Protein AF-A0AB38S7G0-F1 (afdb_monomer)

Radius of gyration: 25.1 Å; Cα contacts (8 Å, |Δi|>4): 106; chains: 1; bounding box: 73×47×61 Å

Solvent-accessible surface area (backbone atoms only — not comparable to full-atom values): 10874 Å² total; per-residue (Å²): 135,87,80,74,67,41,100,78,82,42,81,38,73,70,54,49,58,48,49,56,62,53,32,69,74,47,98,58,32,67,63,55,47,54,53,52,50,52,56,49,53,55,47,52,52,49,51,52,51,53,52,49,51,53,50,53,53,50,52,51,54,52,50,39,43,75,72,70,42,72,74,51,92,82,70,52,82,77,66,38,39,69,64,36,50,51,54,49,48,54,48,48,53,54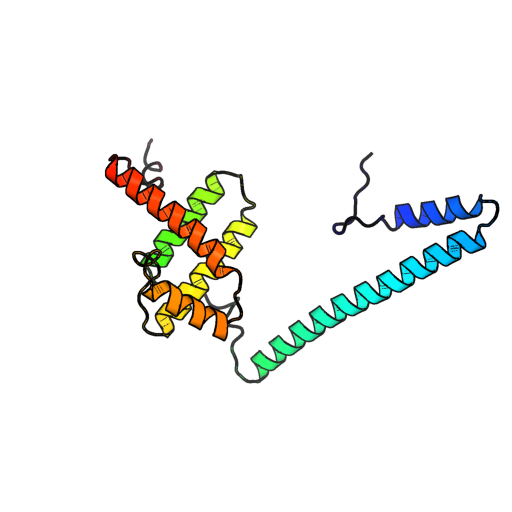,50,48,73,64,70,80,52,62,60,69,58,48,54,52,48,49,52,50,53,36,50,51,30,24,50,28,53,78,66,78,44,75,59,57,61,97,28,75,91,37,71,67,48,54,53,53,49,52,53,51,30,70,77,70,65,54,84,60,53,65,65,50,50,53,53,51,43,55,50,52,51,50,52,53,51,33,51,77,71,72,45,79,64,83,78,70,76,78,78,78,136

pLDDT: mean 79.09, std 17.08, range [31.11, 97.88]

Structure (mmCIF, N/CA/C/O backbone):
data_AF-A0AB38S7G0-F1
#
_entry.id   AF-A0AB38S7G0-F1
#
loop_
_atom_site.group_PDB
_atom_site.id
_atom_site.type_symbol
_atom_site.label_atom_id
_atom_site.label_alt_id
_atom_site.label_comp_id
_atom_site.label_asym_id
_atom_site.label_entity_id
_atom_site.label_seq_id
_atom_site.pdbx_PDB_ins_code
_atom_site.Cartn_x
_atom_site.Cartn_y
_atom_site.Cartn_z
_atom_site.occupancy
_atom_site.B_iso_or_equiv
_atom_site.auth_seq_id
_atom_site.auth_comp_id
_atom_site.auth_asym_id
_atom_site.auth_atom_id
_atom_site.pdbx_PDB_model_num
ATOM 1 N N . MET A 1 1 ? 11.267 6.714 -37.994 1.00 31.11 1 MET A N 1
ATOM 2 C CA . MET A 1 1 ? 11.070 5.290 -37.642 1.00 31.11 1 MET A CA 1
ATOM 3 C C . MET A 1 1 ? 11.733 5.042 -36.298 1.00 31.11 1 MET A C 1
ATOM 5 O O . MET A 1 1 ? 12.864 5.461 -36.114 1.00 31.11 1 MET A O 1
ATOM 9 N N . SER A 1 2 ? 10.975 4.500 -35.345 1.00 35.16 2 SER A N 1
ATOM 10 C CA . SER A 1 2 ? 11.242 4.576 -33.902 1.00 35.16 2 SER A CA 1
ATOM 11 C C . SER A 1 2 ? 12.340 3.607 -33.449 1.00 35.16 2 SER A C 1
ATOM 13 O O . SER A 1 2 ? 12.166 2.393 -33.554 1.00 35.16 2 SER A O 1
ATOM 15 N N . ALA A 1 3 ? 13.438 4.138 -32.908 1.00 37.09 3 ALA A N 1
ATOM 16 C CA . ALA A 1 3 ? 14.450 3.361 -32.200 1.00 37.09 3 ALA A CA 1
ATOM 17 C C . ALA A 1 3 ? 13.854 2.845 -30.881 1.00 37.09 3 ALA A C 1
ATOM 19 O O . ALA A 1 3 ? 13.433 3.626 -30.026 1.00 37.09 3 ALA A O 1
ATOM 20 N N . ARG A 1 4 ? 13.761 1.521 -30.733 1.00 37.59 4 ARG A N 1
ATOM 21 C CA . ARG A 1 4 ? 13.409 0.887 -29.460 1.00 37.59 4 ARG A CA 1
ATOM 22 C C . ARG A 1 4 ? 14.658 0.880 -28.586 1.00 37.59 4 ARG A C 1
ATOM 24 O O . ARG A 1 4 ? 15.502 0.001 -28.726 1.00 37.59 4 ARG A O 1
ATOM 31 N N . LEU A 1 5 ? 14.757 1.872 -27.707 1.00 35.12 5 LEU A N 1
ATOM 32 C CA . LEU A 1 5 ? 15.636 1.823 -26.543 1.00 35.12 5 LEU A CA 1
ATOM 33 C C . LEU A 1 5 ? 15.314 0.544 -25.758 1.00 35.12 5 LEU A C 1
ATOM 35 O O . LEU A 1 5 ? 14.147 0.265 -25.472 1.00 35.12 5 LEU A O 1
ATOM 39 N N . SER A 1 6 ? 16.337 -0.255 -25.453 1.00 47.53 6 SER A N 1
ATOM 40 C CA . SER A 1 6 ? 16.195 -1.345 -24.492 1.00 47.53 6 SER A CA 1
ATOM 41 C C . SER A 1 6 ? 15.875 -0.749 -23.115 1.00 47.53 6 SER A C 1
ATOM 43 O O . SER A 1 6 ? 16.344 0.341 -22.787 1.00 47.53 6 SER A O 1
ATOM 45 N N . ASP A 1 7 ? 15.077 -1.460 -22.317 1.00 49.69 7 ASP A N 1
ATOM 46 C CA . ASP A 1 7 ? 14.455 -1.051 -21.037 1.00 49.69 7 ASP A CA 1
ATOM 47 C C . ASP A 1 7 ? 15.443 -0.587 -19.930 1.00 49.69 7 ASP A C 1
ATOM 49 O O . ASP A 1 7 ? 15.059 -0.300 -18.803 1.00 49.69 7 ASP A O 1
ATOM 53 N N . ALA A 1 8 ? 16.741 -0.512 -20.240 1.00 52.19 8 ALA A N 1
ATOM 54 C CA . ALA A 1 8 ? 17.821 -0.081 -19.357 1.00 52.19 8 ALA A CA 1
ATOM 55 C C . ALA A 1 8 ? 18.597 1.149 -19.876 1.00 52.19 8 ALA A C 1
ATOM 57 O O . ALA A 1 8 ? 19.663 1.454 -19.347 1.00 52.19 8 ALA A O 1
ATOM 58 N N . GLY A 1 9 ? 18.112 1.835 -20.921 1.00 52.47 9 GLY A N 1
ATOM 59 C CA . GLY A 1 9 ? 18.823 2.971 -21.526 1.00 52.47 9 GLY A CA 1
ATOM 60 C C . GLY A 1 9 ? 20.087 2.566 -22.294 1.00 52.47 9 GLY A C 1
ATOM 61 O O . GLY A 1 9 ? 20.970 3.392 -22.500 1.00 52.47 9 GLY A O 1
ATOM 62 N N . ARG A 1 10 ? 20.189 1.293 -22.701 1.00 59.41 10 ARG A N 1
ATOM 63 C CA . ARG A 1 10 ? 21.361 0.740 -23.392 1.00 59.41 10 ARG A CA 1
ATOM 64 C C . ARG A 1 10 ? 21.118 0.622 -24.901 1.00 59.41 10 ARG A C 1
ATOM 66 O O . ARG A 1 10 ? 19.991 0.273 -25.289 1.00 59.41 10 ARG A O 1
ATOM 73 N N . PRO A 1 11 ? 22.142 0.883 -25.735 1.00 65.06 11 PRO A N 1
ATOM 74 C CA . PRO A 1 11 ? 22.048 0.755 -27.186 1.00 65.06 11 PRO A CA 1
ATOM 75 C C . PRO A 1 11 ? 21.652 -0.670 -27.588 1.00 65.06 11 PRO A C 1
ATOM 77 O O . PRO A 1 11 ? 22.056 -1.651 -26.962 1.00 65.06 11 PRO A O 1
ATOM 80 N N . SER A 1 12 ? 20.820 -0.785 -28.622 1.00 68.94 12 SER A N 1
ATOM 81 C CA . SER A 1 12 ? 20.375 -2.079 -29.144 1.00 68.94 12 SER A CA 1
ATOM 82 C C . SER A 1 12 ? 21.545 -2.854 -29.761 1.00 68.94 12 SER A C 1
ATOM 84 O O . SER A 1 12 ? 22.510 -2.256 -30.232 1.00 68.94 12 SER A O 1
ATOM 86 N N . ILE A 1 13 ? 21.428 -4.184 -29.873 1.00 65.25 13 ILE A N 1
ATOM 87 C CA . ILE A 1 13 ? 22.349 -5.010 -30.681 1.00 65.25 13 ILE A CA 1
ATOM 88 C C . ILE A 1 13 ? 22.482 -4.437 -32.104 1.00 65.25 13 ILE A C 1
ATOM 90 O O . ILE A 1 13 ? 23.568 -4.429 -32.672 1.00 65.25 13 ILE A O 1
ATOM 94 N N . ALA A 1 14 ? 21.399 -3.885 -32.656 1.00 67.50 14 ALA A N 1
ATOM 95 C CA . ALA A 1 14 ? 21.421 -3.242 -33.968 1.00 67.50 14 ALA A CA 1
ATOM 96 C C . ALA A 1 14 ? 22.255 -1.947 -33.998 1.00 67.50 14 ALA A C 1
ATOM 98 O O . ALA A 1 14 ? 22.905 -1.665 -35.001 1.00 67.50 14 ALA A O 1
ATOM 99 N N . ASP A 1 15 ? 22.249 -1.170 -32.913 1.00 72.75 15 ASP A N 1
ATOM 100 C CA . ASP A 1 15 ? 23.063 0.045 -32.799 1.00 72.75 15 ASP A CA 1
ATOM 101 C C . ASP A 1 15 ? 24.547 -0.306 -32.596 1.00 72.75 15 ASP A C 1
ATOM 103 O O . ASP A 1 15 ? 25.424 0.416 -33.056 1.00 72.75 15 ASP A O 1
ATOM 107 N N . ARG A 1 16 ? 24.833 -1.459 -31.981 1.00 69.88 16 ARG A N 1
ATOM 108 C CA . ARG A 1 16 ? 26.192 -1.984 -31.770 1.00 69.88 16 ARG A CA 1
ATOM 109 C C . ARG A 1 16 ? 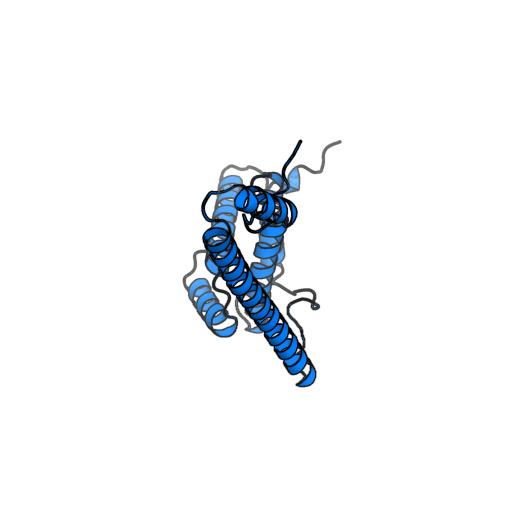26.844 -2.515 -33.036 1.00 69.88 16 ARG A C 1
ATOM 111 O O . ARG A 1 16 ? 27.970 -2.138 -33.327 1.00 69.88 16 ARG A O 1
ATOM 118 N N . ILE A 1 17 ? 26.110 -3.310 -33.817 1.00 74.94 17 ILE A N 1
ATOM 119 C CA . ILE A 1 17 ? 26.567 -3.768 -35.140 1.00 74.94 17 ILE A CA 1
ATOM 120 C C . ILE A 1 17 ? 26.848 -2.559 -36.041 1.00 74.94 17 ILE A C 1
ATOM 122 O O . ILE A 1 17 ? 27.800 -2.554 -36.813 1.00 74.94 17 ILE A O 1
ATOM 126 N N . ARG A 1 18 ? 26.035 -1.501 -35.923 1.00 77.75 18 ARG A N 1
ATOM 127 C CA . ARG A 1 18 ? 26.277 -0.250 -36.643 1.00 77.75 18 ARG A CA 1
ATOM 128 C C . ARG A 1 18 ? 27.570 0.434 -36.186 1.00 77.75 18 ARG A C 1
ATOM 130 O O . ARG A 1 18 ? 28.359 0.802 -37.045 1.00 77.75 18 ARG A O 1
ATOM 137 N N . ARG A 1 19 ? 27.807 0.553 -34.875 1.00 75.31 19 ARG A N 1
ATOM 138 C CA . ARG A 1 19 ? 29.034 1.151 -34.314 1.00 75.31 19 ARG A CA 1
ATOM 139 C C . ARG A 1 19 ? 30.296 0.404 -34.758 1.00 75.31 19 ARG A C 1
ATOM 141 O O . ARG A 1 19 ? 31.266 1.038 -35.139 1.00 75.31 19 ARG A O 1
ATOM 148 N N . GLU A 1 20 ? 30.269 -0.925 -34.792 1.00 74.94 20 GLU A N 1
ATOM 149 C CA . GLU A 1 20 ? 31.388 -1.749 -35.279 1.00 74.94 20 GLU A CA 1
ATOM 150 C C . GLU A 1 20 ? 31.692 -1.503 -36.773 1.00 74.94 20 GLU A C 1
ATOM 152 O O . GLU A 1 20 ? 32.849 -1.366 -37.173 1.00 74.94 20 GLU A O 1
ATOM 157 N N . LEU A 1 21 ? 30.650 -1.358 -37.602 1.00 77.75 21 LEU A N 1
ATOM 158 C CA . LEU A 1 21 ? 30.782 -1.007 -39.024 1.00 77.75 21 LEU A CA 1
ATOM 159 C C . LEU A 1 21 ? 31.277 0.433 -39.249 1.00 77.75 21 LEU A C 1
ATOM 161 O O . LEU A 1 21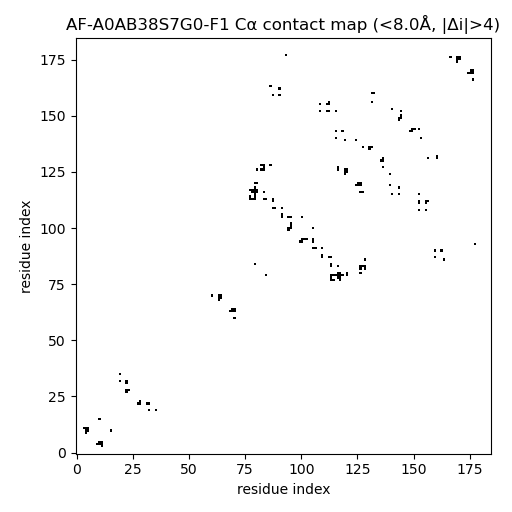 ? 31.943 0.701 -40.250 1.00 77.75 21 LEU A O 1
ATOM 165 N N . GLU A 1 22 ? 30.928 1.357 -38.353 1.00 79.12 22 GLU A N 1
ATOM 166 C CA . GLU A 1 22 ? 31.401 2.747 -38.361 1.00 79.12 22 GLU A CA 1
ATOM 167 C C . GLU A 1 22 ? 32.871 2.830 -37.922 1.00 79.12 22 GLU A C 1
ATOM 169 O O . GLU A 1 22 ? 33.668 3.498 -38.581 1.00 79.12 22 GLU A O 1
ATOM 174 N N . ASN A 1 23 ? 33.261 2.077 -36.888 1.00 79.25 23 ASN A N 1
ATOM 175 C CA . ASN A 1 23 ? 34.642 1.989 -36.412 1.00 79.25 23 ASN A CA 1
ATOM 176 C C . ASN A 1 23 ? 35.601 1.496 -37.502 1.00 79.25 23 ASN A C 1
ATOM 178 O O . ASN A 1 23 ? 36.708 2.013 -37.621 1.00 79.25 23 ASN A O 1
ATOM 182 N N . ALA A 1 24 ? 35.160 0.556 -38.345 1.00 76.06 24 ALA A N 1
ATOM 183 C CA . ALA A 1 24 ? 35.939 0.020 -39.465 1.00 76.06 24 ALA A CA 1
ATOM 184 C C . ALA A 1 24 ? 36.346 1.071 -40.523 1.00 76.06 24 ALA A C 1
ATOM 186 O O . ALA A 1 24 ? 37.188 0.786 -41.373 1.00 76.06 24 ALA A O 1
ATOM 187 N N . GLN A 1 25 ? 35.749 2.268 -40.496 1.00 78.75 25 GLN A N 1
ATOM 188 C CA . GLN A 1 25 ? 36.044 3.378 -41.412 1.00 78.75 25 GLN A CA 1
ATOM 189 C C . GLN A 1 25 ? 36.951 4.449 -40.784 1.00 78.75 25 GLN A C 1
ATOM 191 O O . GLN A 1 25 ? 37.308 5.417 -41.457 1.00 78.75 25 GLN A O 1
ATOM 196 N N . LEU A 1 26 ? 37.302 4.306 -39.503 1.00 75.50 26 LEU A N 1
ATOM 197 C CA . LEU A 1 26 ? 38.155 5.244 -38.780 1.00 75.50 26 LEU A CA 1
ATOM 198 C C . LEU A 1 26 ? 39.639 4.964 -39.036 1.00 75.50 26 LEU A C 1
ATOM 200 O O . LEU A 1 26 ? 40.031 3.888 -39.475 1.00 75.50 26 LEU A O 1
ATOM 204 N N . GLU A 1 27 ? 40.476 5.953 -38.728 1.00 73.81 27 GLU A N 1
ATOM 205 C CA . GLU A 1 27 ? 41.930 5.886 -38.923 1.00 73.81 27 GLU A CA 1
ATOM 206 C C . GLU A 1 27 ? 42.599 4.822 -38.027 1.00 73.81 27 GLU A C 1
ATOM 208 O O . GLU A 1 27 ? 43.639 4.283 -38.390 1.00 73.81 27 GLU A O 1
ATOM 213 N N . ASN A 1 28 ? 41.973 4.479 -36.890 1.00 71.44 28 ASN A N 1
ATOM 214 C CA . ASN A 1 28 ? 42.452 3.485 -35.921 1.00 71.44 28 ASN A CA 1
ATOM 215 C C . ASN A 1 28 ? 41.310 2.554 -35.450 1.00 71.44 28 ASN A C 1
ATOM 217 O O . ASN A 1 28 ? 40.861 2.660 -34.305 1.00 71.44 28 ASN A O 1
ATOM 221 N N . PRO A 1 29 ? 40.826 1.645 -36.314 1.00 68.62 29 PRO A N 1
ATOM 222 C CA . PRO A 1 29 ? 39.664 0.795 -36.033 1.00 68.62 29 PRO A CA 1
ATOM 223 C C . PRO A 1 29 ? 39.899 -0.171 -34.860 1.00 68.62 29 PRO A C 1
ATOM 225 O O . PRO A 1 29 ? 38.979 -0.457 -34.097 1.00 68.62 29 PRO A O 1
ATOM 228 N N . ASP A 1 30 ? 41.141 -0.625 -34.671 1.00 70.62 30 ASP A N 1
ATOM 229 C CA . ASP A 1 30 ? 41.502 -1.603 -33.638 1.00 70.62 30 ASP A CA 1
ATOM 230 C C . ASP A 1 30 ? 41.335 -1.050 -32.213 1.00 70.62 30 ASP A C 1
ATOM 232 O O . ASP A 1 30 ? 40.932 -1.772 -31.303 1.00 70.62 30 ASP A O 1
ATOM 236 N N . VAL A 1 31 ? 41.600 0.246 -32.008 1.00 68.81 31 VAL A N 1
ATOM 237 C CA . VAL A 1 31 ? 41.479 0.895 -30.690 1.00 68.81 31 VAL A CA 1
ATOM 238 C C . VAL A 1 31 ? 40.011 1.035 -30.285 1.00 68.81 31 VAL A C 1
ATOM 240 O O . VAL A 1 31 ? 39.655 0.753 -29.142 1.00 68.81 31 VAL A O 1
ATOM 243 N N . GLU A 1 32 ? 39.157 1.439 -31.223 1.00 71.75 32 GLU A N 1
ATOM 244 C CA . GLU A 1 32 ? 37.719 1.618 -30.995 1.00 71.75 32 GLU A CA 1
ATOM 245 C C . GLU A 1 32 ? 36.993 0.275 -30.834 1.00 71.75 32 GLU A C 1
ATOM 247 O O . GLU A 1 32 ? 36.090 0.141 -30.006 1.00 71.75 32 GLU A O 1
ATOM 252 N N . ASN A 1 33 ? 37.427 -0.757 -31.563 1.00 70.19 33 ASN A N 1
ATOM 253 C CA . ASN A 1 33 ? 36.902 -2.110 -31.393 1.00 70.19 33 ASN A CA 1
ATOM 254 C C . ASN A 1 33 ? 37.320 -2.727 -30.053 1.00 70.19 33 ASN A C 1
ATOM 256 O O . ASN A 1 33 ? 36.481 -3.320 -29.384 1.00 70.19 33 ASN A O 1
ATOM 260 N N . HIS A 1 34 ? 38.553 -2.507 -29.590 1.00 69.94 34 HIS A N 1
ATOM 261 C CA . HIS A 1 34 ? 38.986 -2.980 -28.270 1.00 69.94 34 HIS A CA 1
ATOM 262 C C . HIS A 1 34 ? 38.205 -2.318 -27.116 1.00 69.94 34 HIS A C 1
ATOM 264 O O . HIS A 1 34 ? 37.934 -2.944 -26.091 1.00 69.94 34 HIS A O 1
ATOM 270 N N . GLN A 1 35 ? 37.803 -1.050 -27.265 1.00 70.62 35 GLN A N 1
ATOM 271 C CA . GLN A 1 35 ? 36.904 -0.396 -26.303 1.00 70.62 35 GLN A CA 1
ATOM 272 C C . GLN A 1 35 ? 35.496 -1.008 -26.330 1.00 70.62 35 GLN A C 1
ATOM 274 O O . GLN A 1 35 ? 34.915 -1.250 -25.272 1.00 70.62 35 GLN A O 1
ATOM 279 N N . LEU A 1 36 ? 34.966 -1.308 -27.520 1.00 72.38 36 LEU A N 1
ATOM 280 C CA . LEU A 1 36 ? 33.678 -1.986 -27.677 1.00 72.38 36 LEU A CA 1
ATOM 281 C C . LEU A 1 36 ? 33.687 -3.399 -27.064 1.00 72.38 36 LEU A C 1
ATOM 283 O O . LEU A 1 36 ? 32.716 -3.783 -26.414 1.00 72.38 36 LEU A O 1
ATOM 287 N N . GLU A 1 37 ? 34.774 -4.154 -27.225 1.00 72.69 37 GLU A N 1
ATOM 288 C CA . GLU A 1 37 ? 34.964 -5.473 -26.603 1.00 72.69 37 GLU A CA 1
ATOM 289 C C . GLU A 1 37 ? 34.948 -5.388 -25.069 1.00 72.69 37 GLU A C 1
ATOM 291 O O . GLU A 1 37 ? 34.215 -6.134 -24.420 1.00 72.69 37 GLU A O 1
ATOM 296 N N . ALA A 1 38 ? 35.660 -4.420 -24.482 1.00 74.50 38 ALA A N 1
ATOM 297 C CA . ALA A 1 38 ? 35.662 -4.209 -23.034 1.00 74.50 38 ALA A CA 1
ATOM 298 C C . ALA A 1 38 ? 34.270 -3.836 -22.478 1.00 74.50 38 ALA A C 1
ATOM 300 O O . ALA A 1 38 ? 33.874 -4.327 -21.418 1.00 74.50 38 ALA A O 1
ATOM 301 N N . GLU A 1 39 ? 33.499 -3.007 -23.198 1.00 74.25 39 GLU A N 1
ATOM 302 C CA . GLU A 1 39 ? 32.104 -2.691 -22.845 1.00 74.25 39 GLU A CA 1
ATOM 303 C C . GLU A 1 39 ? 31.206 -3.949 -22.884 1.00 74.25 39 GLU A C 1
ATOM 305 O O . GLU A 1 39 ? 30.314 -4.112 -22.044 1.00 74.25 39 GLU A O 1
ATOM 310 N N . LEU A 1 40 ? 31.424 -4.852 -23.849 1.00 74.06 40 LEU A N 1
ATOM 311 C CA . LEU A 1 40 ? 30.672 -6.106 -23.974 1.00 74.06 40 LEU A CA 1
ATOM 312 C C . LEU A 1 40 ? 31.002 -7.088 -22.845 1.00 74.06 40 LEU A C 1
ATOM 314 O O . LEU A 1 40 ? 30.082 -7.686 -22.277 1.00 74.06 40 LEU A O 1
ATOM 318 N N . ASP A 1 41 ? 32.276 -7.214 -22.481 1.00 72.56 41 ASP A N 1
ATOM 319 C CA . ASP A 1 41 ? 32.716 -8.054 -21.365 1.00 72.56 41 ASP A CA 1
ATOM 320 C C . ASP A 1 41 ? 32.105 -7.587 -20.033 1.00 72.56 41 ASP A C 1
ATOM 322 O O . ASP A 1 41 ? 31.548 -8.395 -19.279 1.00 72.56 41 ASP A O 1
ATOM 326 N N . GLU A 1 42 ? 32.100 -6.275 -19.764 1.00 76.25 42 GLU A N 1
ATOM 327 C CA . GLU A 1 42 ? 31.468 -5.704 -18.566 1.00 76.25 42 GLU A CA 1
ATOM 328 C C . GLU A 1 42 ? 29.955 -5.992 -18.512 1.00 76.25 42 GLU A C 1
ATOM 330 O O . GLU A 1 42 ? 29.371 -6.259 -17.446 1.00 76.25 42 GLU A O 1
ATOM 335 N N . GLU A 1 43 ? 29.283 -5.970 -19.661 1.00 68.38 43 GLU A N 1
ATOM 336 C CA . GLU A 1 43 ? 27.865 -6.289 -19.737 1.00 68.38 43 GLU A CA 1
ATOM 337 C C . GLU A 1 43 ? 27.554 -7.765 -19.529 1.00 68.38 43 GLU A C 1
ATOM 339 O O . GLU A 1 43 ? 26.579 -8.076 -18.832 1.00 68.38 43 GLU A O 1
ATOM 344 N N . VAL A 1 44 ? 28.360 -8.664 -20.099 1.00 73.38 44 VAL A N 1
ATOM 345 C CA . VAL A 1 44 ? 28.247 -10.110 -19.870 1.00 73.38 44 VAL A CA 1
ATOM 346 C C . VAL A 1 44 ? 28.407 -10.404 -18.383 1.00 73.38 44 VAL A C 1
ATOM 348 O O . VAL A 1 44 ? 27.573 -11.105 -17.799 1.00 73.38 44 VAL A O 1
ATOM 351 N N . ASP A 1 45 ? 29.392 -9.782 -17.740 1.00 73.38 45 ASP A N 1
ATOM 352 C CA . ASP A 1 45 ? 29.610 -9.874 -16.300 1.00 73.38 45 ASP A CA 1
ATOM 353 C C . ASP A 1 45 ? 28.420 -9.350 -15.495 1.00 73.38 45 ASP A C 1
ATOM 355 O O . ASP A 1 45 ? 27.979 -9.970 -14.521 1.00 73.38 45 ASP A O 1
ATOM 359 N N . THR A 1 46 ? 27.862 -8.210 -15.898 1.00 75.50 46 THR A N 1
ATOM 360 C CA . THR A 1 46 ? 26.684 -7.623 -15.251 1.00 75.50 46 THR A CA 1
ATOM 361 C C . THR A 1 46 ? 25.469 -8.542 -15.377 1.00 75.50 46 THR A C 1
ATOM 363 O O . THR A 1 46 ? 24.763 -8.784 -14.391 1.00 75.50 46 THR A O 1
ATOM 366 N N . TYR A 1 47 ? 25.235 -9.102 -16.565 1.00 70.44 47 TYR A N 1
ATOM 367 C CA . TYR A 1 47 ? 24.150 -10.043 -16.820 1.00 70.44 47 TYR A CA 1
ATOM 368 C C . TYR A 1 47 ? 24.328 -11.337 -16.016 1.00 70.44 47 TYR A C 1
ATOM 370 O O . TYR A 1 47 ? 23.379 -11.809 -15.383 1.00 70.44 47 TYR A O 1
ATOM 378 N N . ALA A 1 48 ? 25.544 -11.886 -15.977 1.00 74.12 48 ALA A N 1
ATOM 379 C CA . ALA A 1 48 ? 25.874 -13.072 -15.196 1.00 74.12 48 ALA A CA 1
ATOM 380 C C . ALA A 1 48 ? 25.664 -12.837 -13.691 1.00 74.12 48 ALA A C 1
ATOM 382 O O . ALA A 1 48 ? 25.051 -13.670 -13.017 1.00 74.12 48 ALA A O 1
ATOM 383 N N . LYS A 1 49 ? 26.084 -11.676 -13.167 1.00 74.00 49 LYS A N 1
ATOM 384 C CA . LYS A 1 49 ? 25.870 -11.272 -11.766 1.00 74.00 49 LYS A CA 1
ATOM 385 C C . LYS A 1 49 ? 24.385 -11.144 -11.430 1.00 74.00 49 LYS A C 1
ATOM 387 O O . LYS A 1 49 ? 23.943 -11.678 -10.408 1.00 74.00 49 LYS A O 1
ATOM 392 N N . ASP A 1 50 ? 23.596 -10.477 -12.273 1.00 72.38 50 ASP A N 1
ATOM 393 C CA . ASP A 1 50 ? 22.160 -10.305 -12.030 1.00 72.38 50 ASP A CA 1
ATOM 394 C C . ASP A 1 50 ? 21.398 -11.635 -12.135 1.00 72.38 50 ASP A C 1
ATOM 396 O O . ASP A 1 50 ? 20.609 -11.988 -11.251 1.00 72.38 50 ASP A O 1
ATOM 400 N N . ARG A 1 51 ? 21.700 -12.445 -13.155 1.00 77.19 51 ARG A N 1
ATOM 401 C CA . ARG A 1 51 ? 21.139 -13.793 -13.301 1.00 77.19 51 ARG A CA 1
ATOM 402 C C . ARG A 1 51 ? 21.523 -14.685 -12.122 1.00 77.19 51 ARG A C 1
ATOM 404 O O . ARG A 1 51 ? 20.655 -15.361 -11.569 1.00 77.19 51 ARG A O 1
ATOM 411 N N . GLY A 1 52 ? 22.778 -14.637 -11.679 1.00 78.62 52 GLY A N 1
ATOM 412 C CA . GLY A 1 52 ? 23.265 -15.346 -10.497 1.00 78.62 52 GLY A CA 1
ATOM 413 C C . GLY A 1 52 ? 22.525 -14.936 -9.222 1.00 78.62 52 GLY A C 1
ATOM 414 O O . GLY A 1 52 ? 22.087 -15.797 -8.455 1.00 78.62 52 GLY A O 1
ATOM 415 N N . ARG A 1 53 ? 22.288 -13.632 -9.022 1.00 76.56 53 ARG A N 1
ATOM 416 C CA . ARG A 1 53 ? 21.484 -13.109 -7.904 1.00 76.56 53 ARG A CA 1
ATOM 417 C C . ARG A 1 53 ? 20.053 -13.653 -7.933 1.00 76.56 53 ARG A C 1
ATOM 419 O O . ARG A 1 53 ? 19.567 -14.124 -6.903 1.00 76.56 53 ARG A O 1
ATOM 426 N N . ARG A 1 54 ? 19.388 -13.627 -9.094 1.00 71.50 54 ARG A N 1
ATOM 427 C CA . ARG A 1 54 ? 18.015 -14.145 -9.261 1.00 71.50 54 ARG A CA 1
ATOM 428 C C . ARG A 1 54 ? 17.936 -15.649 -8.993 1.00 71.50 54 ARG A C 1
ATOM 430 O O . ARG A 1 54 ? 17.041 -16.087 -8.273 1.00 71.50 54 ARG A O 1
ATOM 437 N N . ILE A 1 55 ? 18.892 -16.427 -9.506 1.00 76.75 55 ILE A N 1
ATOM 438 C CA . ILE A 1 55 ? 18.978 -17.877 -9.269 1.00 76.75 55 ILE A CA 1
ATOM 439 C C . ILE A 1 55 ? 19.183 -18.166 -7.779 1.00 76.75 55 ILE A C 1
ATOM 441 O O . ILE A 1 55 ? 18.466 -18.986 -7.209 1.00 76.75 55 ILE A O 1
ATOM 445 N N . LYS A 1 56 ? 20.097 -17.454 -7.109 1.00 75.38 56 LYS A N 1
ATOM 446 C CA . LYS A 1 56 ? 20.349 -17.624 -5.670 1.00 75.38 56 LYS A CA 1
ATOM 447 C C . LYS A 1 56 ? 19.109 -17.300 -4.829 1.00 75.38 56 LYS A C 1
ATOM 449 O O . LYS A 1 56 ? 18.805 -18.028 -3.886 1.00 75.38 56 LYS A O 1
ATOM 454 N N . ALA A 1 57 ? 18.366 -16.254 -5.194 1.00 70.31 57 ALA A N 1
ATOM 455 C CA . ALA A 1 57 ? 17.102 -15.909 -4.548 1.00 70.31 57 ALA A CA 1
ATOM 456 C C . ALA A 1 57 ? 16.026 -16.992 -4.752 1.00 70.31 57 ALA A C 1
ATOM 458 O O . ALA A 1 57 ? 15.329 -17.346 -3.802 1.00 70.31 57 ALA A O 1
ATOM 459 N N . ALA A 1 58 ? 15.912 -17.556 -5.958 1.00 69.50 58 ALA A N 1
ATOM 460 C CA . ALA A 1 58 ? 14.986 -18.651 -6.245 1.00 69.50 58 ALA A CA 1
ATOM 461 C C . ALA A 1 58 ? 15.346 -19.934 -5.473 1.00 69.50 58 ALA A C 1
ATOM 463 O O . ALA A 1 58 ? 14.475 -20.549 -4.863 1.00 69.50 58 ALA A O 1
ATOM 464 N N . LEU A 1 59 ? 16.630 -20.299 -5.422 1.00 75.81 59 LEU A N 1
ATOM 465 C CA . LEU A 1 59 ? 17.113 -21.450 -4.650 1.00 75.81 59 LEU A CA 1
ATOM 466 C C . LEU A 1 59 ? 16.877 -21.282 -3.146 1.00 75.81 59 LEU A C 1
ATOM 468 O O . LEU A 1 59 ? 16.498 -22.244 -2.480 1.00 75.81 59 LEU A O 1
ATOM 472 N N . LYS A 1 60 ? 17.053 -20.067 -2.610 1.00 77.56 60 LYS A N 1
ATOM 473 C CA . LYS A 1 60 ? 16.717 -19.757 -1.213 1.00 77.56 60 LYS A CA 1
ATOM 474 C C . LYS A 1 60 ? 15.236 -20.034 -0.934 1.00 77.56 60 LYS A C 1
ATOM 476 O O . LYS A 1 60 ? 14.932 -20.775 -0.006 1.00 77.56 60 LYS A O 1
ATOM 481 N N . LYS A 1 61 ? 14.342 -19.533 -1.794 1.00 67.12 61 LYS A N 1
ATOM 482 C CA . LYS A 1 61 ? 12.892 -19.772 -1.696 1.00 67.12 61 LYS A CA 1
ATOM 483 C C . LYS A 1 61 ? 12.528 -21.257 -1.781 1.00 67.12 61 LYS A C 1
ATOM 485 O O . LYS A 1 61 ? 11.687 -21.726 -1.025 1.00 67.12 61 LYS A O 1
ATOM 490 N N . LEU A 1 62 ? 13.173 -22.018 -2.666 1.00 74.50 62 LEU A N 1
ATOM 491 C CA . LEU A 1 62 ? 12.962 -23.468 -2.770 1.00 74.50 62 LEU A CA 1
ATOM 492 C C . LEU A 1 62 ? 13.431 -24.217 -1.515 1.00 74.50 62 LEU A C 1
ATOM 494 O O . LEU A 1 62 ? 12.774 -25.159 -1.082 1.00 74.50 62 LEU A O 1
ATOM 498 N N . ARG A 1 63 ? 14.543 -23.791 -0.905 1.00 76.75 63 ARG A N 1
ATOM 499 C CA . ARG A 1 63 ? 15.033 -24.370 0.353 1.00 76.75 63 ARG A CA 1
ATOM 500 C C . ARG A 1 63 ? 14.098 -24.063 1.522 1.00 76.75 63 ARG A C 1
ATOM 502 O O . ARG A 1 63 ? 13.881 -24.938 2.350 1.00 76.75 63 ARG A O 1
ATOM 509 N N . GLU A 1 64 ? 13.533 -22.859 1.568 1.00 66.94 64 GLU A N 1
ATOM 510 C CA . GLU A 1 64 ? 12.505 -22.487 2.547 1.00 66.94 64 GLU A CA 1
ATOM 511 C C . GLU A 1 64 ? 11.276 -23.407 2.419 1.00 66.94 64 GLU A C 1
ATOM 513 O O . GLU A 1 64 ? 10.865 -23.987 3.421 1.00 66.94 64 GLU A O 1
ATOM 518 N N . VAL A 1 65 ? 10.784 -23.663 1.196 1.00 67.75 65 VAL A N 1
ATOM 519 C CA . VAL A 1 65 ? 9.708 -24.652 0.945 1.00 67.75 65 VAL A CA 1
ATOM 520 C C . VAL A 1 65 ? 10.079 -26.047 1.431 1.00 67.75 65 VAL A C 1
ATOM 522 O O . VAL A 1 65 ? 9.291 -26.688 2.120 1.00 67.75 65 VAL A O 1
ATOM 525 N N . GLY A 1 66 ? 11.272 -26.527 1.069 1.00 63.12 66 GLY A N 1
ATOM 526 C CA . GLY A 1 66 ? 11.741 -27.860 1.449 1.00 63.12 66 GLY A CA 1
ATOM 527 C C . GLY A 1 66 ? 11.918 -28.039 2.960 1.00 63.12 66 GLY A C 1
ATOM 528 O O . GLY A 1 66 ? 11.783 -29.151 3.457 1.00 63.12 66 GLY A O 1
ATOM 529 N N . ALA A 1 67 ? 12.167 -26.952 3.696 1.00 72.44 67 ALA A N 1
ATOM 530 C CA . ALA A 1 67 ? 12.256 -26.935 5.156 1.00 72.44 67 ALA A CA 1
ATOM 531 C C . ALA A 1 67 ? 10.883 -26.865 5.858 1.00 72.44 67 ALA A C 1
ATOM 533 O O . ALA A 1 67 ? 10.830 -26.736 7.077 1.00 72.44 67 ALA A O 1
ATOM 534 N N . GLY A 1 68 ? 9.776 -26.927 5.108 1.00 51.53 68 GLY A N 1
ATOM 535 C CA . GLY A 1 68 ? 8.421 -26.820 5.651 1.00 51.53 68 GLY A CA 1
ATOM 536 C C . GLY A 1 68 ? 7.936 -25.381 5.847 1.00 51.53 68 GLY A C 1
ATOM 537 O O . GLY A 1 68 ? 6.799 -25.181 6.276 1.00 51.53 68 GLY A O 1
ATOM 538 N N . ASN A 1 69 ? 8.735 -24.370 5.481 1.00 54.25 69 ASN A N 1
ATOM 539 C CA . ASN A 1 69 ? 8.269 -22.987 5.476 1.00 54.25 69 ASN A CA 1
ATOM 540 C C . ASN A 1 69 ? 7.382 -22.777 4.249 1.00 54.25 69 ASN A C 1
ATOM 542 O O . ASN A 1 69 ? 7.809 -22.890 3.101 1.00 54.25 69 ASN A O 1
ATOM 546 N N . THR A 1 70 ? 6.117 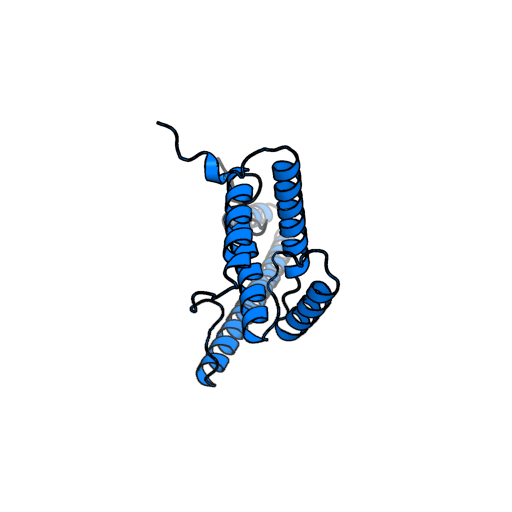-22.442 4.470 1.00 50.91 70 THR A N 1
ATOM 547 C CA . THR A 1 70 ? 5.203 -22.123 3.370 1.00 50.91 70 THR A CA 1
ATOM 548 C C . THR A 1 70 ? 5.670 -20.875 2.614 1.00 50.91 70 THR A C 1
ATOM 550 O O . THR A 1 70 ? 5.969 -19.868 3.255 1.00 50.91 70 THR A O 1
ATOM 553 N N . LEU A 1 71 ? 5.650 -20.897 1.268 1.00 53.31 71 LEU A N 1
ATOM 554 C CA . LEU A 1 71 ? 5.736 -19.704 0.397 1.00 53.31 71 LEU A CA 1
ATOM 555 C C . LEU A 1 71 ? 4.493 -18.822 0.599 1.00 53.31 71 LEU A C 1
ATOM 557 O O . LEU A 1 71 ? 3.639 -18.685 -0.275 1.00 53.31 71 LEU A O 1
ATOM 561 N N . ALA A 1 72 ? 4.337 -18.275 1.797 1.00 48.06 72 ALA A N 1
ATOM 562 C CA . ALA A 1 72 ? 3.098 -17.663 2.246 1.00 48.06 72 ALA A CA 1
ATOM 563 C C . ALA A 1 72 ? 2.813 -16.336 1.538 1.00 48.06 72 ALA A C 1
ATOM 565 O O . ALA A 1 72 ? 1.658 -16.005 1.306 1.00 48.06 72 ALA A O 1
ATOM 566 N N . ALA A 1 73 ? 3.851 -15.597 1.141 1.00 49.94 73 ALA A N 1
ATOM 567 C CA . ALA A 1 73 ? 3.689 -14.194 0.776 1.00 49.94 73 ALA A CA 1
ATOM 568 C C . ALA A 1 73 ? 3.014 -13.934 -0.588 1.00 49.94 73 ALA A C 1
ATOM 570 O O . ALA A 1 73 ? 2.621 -12.790 -0.829 1.00 49.94 73 ALA A O 1
ATOM 571 N N . ASP A 1 74 ? 2.896 -14.936 -1.473 1.00 44.94 74 ASP A N 1
ATOM 572 C CA . ASP A 1 74 ? 2.286 -14.771 -2.811 1.00 44.94 74 ASP A CA 1
ATOM 573 C C . ASP A 1 74 ? 1.174 -15.783 -3.158 1.00 44.94 74 ASP A C 1
ATOM 575 O O . ASP A 1 74 ? 0.476 -15.571 -4.148 1.00 44.94 74 ASP A O 1
ATOM 579 N N . VAL A 1 75 ? 0.956 -16.843 -2.363 1.00 44.00 75 VAL A N 1
ATOM 580 C CA . VAL A 1 75 ? -0.096 -17.856 -2.631 1.00 44.00 75 VAL A CA 1
ATOM 581 C C . VAL A 1 75 ? -1.203 -17.875 -1.568 1.00 44.00 75 VAL A C 1
ATOM 583 O O . VAL A 1 75 ? -2.319 -18.305 -1.864 1.00 44.00 75 VAL A O 1
ATOM 586 N N . ARG A 1 76 ? -0.969 -17.361 -0.350 1.00 54.75 76 ARG A N 1
ATOM 587 C CA . ARG A 1 76 ? -2.068 -17.161 0.606 1.00 54.75 76 ARG A CA 1
ATOM 588 C C . ARG A 1 76 ? -2.866 -15.921 0.211 1.00 54.75 76 ARG A C 1
ATOM 590 O O . ARG A 1 76 ? -2.298 -14.866 -0.069 1.00 54.75 76 ARG A O 1
ATOM 597 N N . ARG A 1 77 ? -4.198 -16.042 0.189 1.00 67.75 77 ARG A N 1
ATOM 598 C CA . ARG A 1 77 ? -5.070 -14.864 0.261 1.00 67.75 77 ARG A CA 1
ATOM 599 C C . ARG A 1 77 ? -4.741 -14.189 1.591 1.00 67.75 77 ARG A C 1
ATOM 601 O O . ARG A 1 77 ? -4.996 -14.801 2.621 1.00 67.75 77 ARG A O 1
ATOM 608 N N . LEU A 1 78 ? -4.130 -13.005 1.542 1.00 84.69 78 LEU A N 1
ATOM 609 C CA . LEU A 1 78 ? -3.855 -12.209 2.739 1.00 84.69 78 LEU A CA 1
ATOM 610 C C . LEU A 1 78 ? -5.163 -12.028 3.514 1.00 84.69 78 LEU A C 1
ATOM 612 O O . LEU A 1 78 ? -6.190 -11.707 2.902 1.00 84.69 78 LEU A O 1
ATOM 616 N N . ALA A 1 79 ? -5.111 -12.228 4.825 1.00 89.81 79 ALA A N 1
ATOM 617 C CA . ALA A 1 79 ? -6.220 -12.014 5.744 1.00 89.81 79 ALA A CA 1
ATOM 618 C C . ALA A 1 79 ? -5.915 -10.801 6.644 1.00 89.81 79 ALA A C 1
ATOM 620 O O . ALA A 1 79 ? -5.490 -10.986 7.777 1.00 89.81 79 ALA A O 1
ATOM 621 N N . PRO A 1 80 ? -6.050 -9.562 6.131 1.00 93.38 80 PRO A N 1
ATOM 622 C CA . PRO A 1 80 ? -5.940 -8.359 6.952 1.00 93.38 80 PRO A CA 1
ATOM 623 C C . PRO A 1 80 ? -7.157 -8.202 7.877 1.00 93.38 80 PRO A C 1
ATOM 625 O O . PRO A 1 80 ? -8.222 -8.773 7.614 1.00 93.38 80 PRO A O 1
ATOM 628 N N . HIS A 1 81 ? -7.041 -7.323 8.876 1.00 95.56 81 HIS A N 1
ATOM 629 C CA . HIS A 1 81 ? -8.199 -6.824 9.618 1.00 95.56 81 HIS A CA 1
ATOM 630 C C . HIS A 1 81 ? -9.266 -6.277 8.657 1.00 95.56 81 HIS A C 1
ATOM 632 O O . HIS A 1 81 ? -8.952 -5.654 7.636 1.00 95.56 81 HIS A O 1
ATOM 638 N N . ALA A 1 82 ? -10.543 -6.494 8.980 1.00 93.25 82 ALA A N 1
ATOM 639 C CA . ALA A 1 82 ? -11.652 -6.110 8.109 1.00 93.25 82 ALA A CA 1
ATOM 640 C C . ALA A 1 82 ? -11.720 -4.586 7.904 1.00 93.25 82 ALA A C 1
ATOM 642 O O . ALA A 1 82 ? -11.947 -4.116 6.789 1.00 93.25 82 ALA A O 1
ATOM 643 N N . GLU A 1 83 ? -11.462 -3.818 8.962 1.00 94.12 83 GLU A N 1
ATOM 644 C CA . GLU A 1 83 ? -11.430 -2.356 8.954 1.00 94.12 83 GLU A CA 1
ATOM 645 C C . GLU A 1 83 ? -10.324 -1.827 8.032 1.00 94.12 83 GLU A C 1
ATOM 647 O O . GLU A 1 83 ? -10.557 -0.944 7.201 1.00 94.12 83 GLU A O 1
ATOM 652 N N . ASP A 1 84 ? -9.135 -2.425 8.118 1.00 96.69 84 ASP A N 1
ATOM 653 C CA . ASP A 1 84 ? -7.997 -2.087 7.263 1.00 96.69 84 ASP A CA 1
ATOM 654 C C . ASP A 1 84 ? -8.278 -2.456 5.808 1.00 96.69 84 ASP A C 1
ATOM 656 O O . ASP A 1 84 ? -7.966 -1.691 4.893 1.00 96.69 84 ASP A O 1
ATOM 660 N N . ALA A 1 85 ? -8.906 -3.615 5.579 1.00 94.94 85 ALA A N 1
ATOM 661 C CA . ALA A 1 85 ? -9.271 -4.078 4.249 1.00 94.94 85 ALA A CA 1
ATOM 662 C C . ALA A 1 85 ? -10.153 -3.063 3.517 1.00 94.94 85 ALA A C 1
ATOM 664 O O . ALA A 1 85 ? -9.926 -2.799 2.334 1.00 94.94 85 ALA A O 1
ATOM 665 N N . ILE A 1 86 ? -11.132 -2.489 4.220 1.00 93.56 86 ILE A N 1
ATOM 666 C CA . ILE A 1 86 ? -12.024 -1.455 3.690 1.00 93.56 86 ILE A CA 1
ATOM 667 C C . ILE A 1 86 ? -11.223 -0.187 3.382 1.00 93.56 86 ILE A C 1
ATOM 669 O O . ILE A 1 86 ? -11.204 0.256 2.233 1.00 93.56 86 ILE A O 1
ATOM 673 N N . LEU A 1 87 ? -10.496 0.351 4.368 1.00 94.75 87 LEU A N 1
ATOM 674 C CA . LEU A 1 87 ? -9.746 1.602 4.224 1.00 94.75 87 LEU A CA 1
ATOM 675 C C . LEU A 1 87 ? -8.730 1.547 3.069 1.00 94.75 87 LEU A C 1
ATOM 677 O O . LEU A 1 87 ? -8.675 2.452 2.234 1.00 94.75 87 LEU A O 1
ATOM 681 N N . ILE A 1 88 ? -7.959 0.463 2.978 1.00 96.62 88 ILE A N 1
ATOM 682 C CA . ILE A 1 88 ? -6.930 0.280 1.947 1.00 96.62 88 ILE A CA 1
ATOM 683 C C . ILE A 1 88 ? -7.558 0.106 0.555 1.00 96.62 88 ILE A C 1
ATOM 685 O O . ILE A 1 88 ? -7.000 0.596 -0.430 1.00 96.62 88 ILE A O 1
ATOM 689 N N . ARG A 1 89 ? -8.704 -0.581 0.436 1.00 94.50 89 ARG A N 1
ATOM 690 C CA . ARG A 1 89 ? -9.409 -0.735 -0.851 1.00 94.50 89 ARG A CA 1
ATOM 691 C C . ARG A 1 89 ? -9.990 0.584 -1.337 1.00 94.50 89 ARG A C 1
ATOM 693 O O . ARG A 1 89 ? -9.829 0.897 -2.514 1.00 94.50 89 ARG A O 1
ATOM 700 N N . MET A 1 90 ? -10.602 1.355 -0.441 1.00 90.69 90 MET A N 1
ATOM 701 C CA . MET A 1 90 ? -11.125 2.684 -0.753 1.00 90.69 90 MET A CA 1
ATOM 702 C C . MET A 1 90 ? -10.009 3.621 -1.230 1.00 90.69 90 MET A C 1
ATOM 704 O O . MET A 1 90 ? -10.143 4.263 -2.272 1.00 90.69 90 MET A O 1
ATOM 708 N N . TRP A 1 91 ? -8.871 3.632 -0.525 1.00 95.94 91 TRP A N 1
ATOM 709 C CA . TRP A 1 91 ? -7.683 4.373 -0.949 1.00 95.94 91 TRP A CA 1
ATOM 710 C C . TRP A 1 91 ? -7.198 3.929 -2.336 1.00 95.94 91 TRP A C 1
ATOM 712 O O . TRP A 1 91 ? -7.014 4.757 -3.224 1.00 95.94 91 TRP A O 1
ATOM 722 N N . ALA A 1 92 ? -7.048 2.621 -2.558 1.00 94.06 92 ALA A N 1
ATOM 723 C CA . ALA A 1 92 ? -6.571 2.092 -3.833 1.00 94.06 92 ALA A CA 1
ATOM 724 C C . ALA A 1 92 ? -7.509 2.429 -5.001 1.00 94.06 92 ALA A C 1
ATOM 726 O O . ALA A 1 92 ? -7.035 2.723 -6.098 1.00 94.06 92 ALA A O 1
ATOM 727 N N . ALA A 1 93 ? -8.826 2.387 -4.784 1.00 90.62 93 ALA A N 1
ATOM 728 C CA . ALA A 1 93 ? -9.809 2.791 -5.781 1.00 90.62 93 ALA A CA 1
ATOM 729 C C . ALA A 1 93 ? -9.703 4.292 -6.093 1.00 90.62 93 ALA A C 1
ATOM 731 O O . ALA A 1 93 ? -9.671 4.668 -7.264 1.00 90.62 93 ALA A O 1
ATOM 732 N N . ALA A 1 94 ? -9.578 5.134 -5.061 1.00 87.75 94 ALA A N 1
ATOM 733 C CA . ALA A 1 94 ? -9.431 6.576 -5.218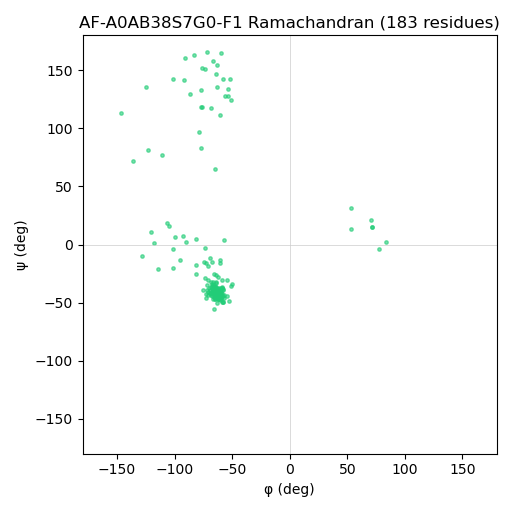 1.00 87.75 94 ALA A CA 1
ATOM 734 C C . ALA A 1 94 ? -8.153 6.949 -5.985 1.00 87.75 94 ALA A C 1
ATOM 736 O O . ALA A 1 94 ? -8.223 7.726 -6.931 1.00 87.75 94 ALA A O 1
ATOM 737 N N . GLU A 1 95 ? -7.004 6.360 -5.641 1.00 90.75 95 GLU A N 1
ATOM 738 C CA . GLU A 1 95 ? -5.736 6.615 -6.339 1.00 90.75 95 GLU A CA 1
ATOM 739 C C . GLU A 1 95 ? -5.786 6.162 -7.801 1.00 90.75 95 GLU A C 1
ATOM 741 O O . GLU A 1 95 ? -5.345 6.896 -8.687 1.00 90.75 95 GLU A O 1
ATOM 746 N N . LYS A 1 96 ? -6.372 4.985 -8.075 1.00 90.75 96 LYS A N 1
ATOM 747 C CA . LYS A 1 96 ? -6.533 4.476 -9.447 1.00 90.75 96 LYS A CA 1
ATOM 748 C C . LYS A 1 96 ? -7.406 5.397 -10.290 1.00 90.75 96 LYS A C 1
ATOM 750 O O . LYS A 1 96 ? -7.094 5.602 -11.452 1.00 90.75 96 LYS A O 1
ATOM 755 N N . ALA A 1 97 ? -8.445 5.991 -9.705 1.00 87.44 97 ALA A N 1
ATOM 756 C CA . ALA A 1 97 ? -9.313 6.935 -10.403 1.00 87.44 97 ALA A CA 1
ATOM 757 C C . ALA A 1 97 ? -8.615 8.257 -10.780 1.00 87.44 97 ALA A C 1
ATOM 759 O O . ALA A 1 97 ? -9.146 9.011 -11.590 1.00 87.44 97 ALA A O 1
ATOM 760 N N . THR A 1 98 ? -7.445 8.567 -10.206 1.00 87.56 98 THR A N 1
ATOM 761 C CA . THR A 1 98 ? -6.704 9.788 -10.564 1.00 87.56 98 THR A CA 1
ATOM 762 C C . THR A 1 98 ? -5.868 9.655 -11.836 1.00 87.56 98 THR A C 1
ATOM 764 O O . THR A 1 98 ? -5.424 10.679 -12.352 1.00 87.56 98 THR A O 1
ATOM 767 N N . ASP A 1 99 ? -5.578 8.428 -12.289 1.00 85.94 99 ASP A N 1
ATOM 768 C CA . ASP A 1 99 ? -4.629 8.105 -13.371 1.00 85.94 99 ASP A CA 1
ATOM 769 C C . ASP A 1 99 ? -3.209 8.701 -13.208 1.00 85.94 99 ASP A C 1
ATOM 771 O O . ASP A 1 99 ? -2.395 8.680 -14.132 1.00 85.94 99 ASP A O 1
ATOM 775 N N . ARG A 1 100 ? -2.855 9.209 -12.017 1.00 88.69 100 ARG A N 1
ATOM 776 C CA . ARG A 1 100 ? -1.538 9.823 -11.747 1.00 88.69 100 ARG A CA 1
ATOM 777 C C . ARG A 1 100 ? -0.446 8.802 -11.448 1.00 88.69 100 ARG A C 1
ATOM 779 O O . ARG A 1 100 ? 0.737 9.099 -11.602 1.00 88.69 100 ARG A O 1
ATOM 786 N N . ILE A 1 101 ? -0.831 7.627 -10.960 1.00 89.81 101 ILE A N 1
ATOM 787 C CA . ILE A 1 101 ? 0.074 6.569 -10.510 1.00 89.81 101 ILE A CA 1
ATOM 788 C C . ILE A 1 101 ? -0.281 5.290 -11.265 1.00 89.81 101 ILE A C 1
ATOM 790 O O . ILE A 1 101 ? -1.451 4.930 -11.352 1.00 89.81 101 ILE A O 1
ATOM 794 N N . ASP A 1 102 ? 0.733 4.574 -11.764 1.00 92.69 102 ASP A N 1
ATOM 795 C CA . ASP A 1 102 ? 0.547 3.258 -12.390 1.00 92.69 102 ASP A CA 1
ATOM 796 C C . ASP A 1 102 ? -0.277 2.336 -11.459 1.00 92.69 102 ASP A C 1
ATOM 798 O O . ASP A 1 102 ? 0.145 2.093 -10.317 1.00 92.69 102 ASP A O 1
ATOM 802 N N . PRO A 1 103 ? -1.406 1.766 -11.927 1.00 89.44 103 PRO A N 1
ATOM 803 C CA . PRO A 1 103 ? -2.222 0.832 -11.154 1.00 89.44 103 PRO A CA 1
ATOM 804 C C . PRO A 1 103 ? -1.431 -0.318 -10.516 1.00 89.44 103 PRO A C 1
ATOM 806 O O . PRO A 1 103 ? -1.729 -0.715 -9.388 1.00 89.44 103 PRO A O 1
ATOM 809 N N . LYS A 1 104 ? -0.371 -0.816 -11.168 1.00 90.19 104 LYS A N 1
ATOM 810 C CA . LYS A 1 104 ? 0.507 -1.862 -10.611 1.00 90.19 104 LYS A CA 1
ATOM 811 C C . LYS A 1 104 ? 1.300 -1.374 -9.405 1.00 90.19 104 LYS A C 1
ATOM 813 O O . LYS A 1 104 ? 1.626 -2.157 -8.511 1.00 90.19 104 LYS A O 1
ATOM 818 N N . THR A 1 105 ? 1.653 -0.093 -9.383 1.00 92.81 105 THR A N 1
ATOM 819 C CA . THR A 1 105 ? 2.315 0.528 -8.236 1.00 92.81 105 THR A CA 1
ATOM 820 C C . THR A 1 105 ? 1.348 0.619 -7.063 1.00 92.81 105 THR A C 1
ATOM 822 O O . THR A 1 105 ? 1.738 0.262 -5.952 1.00 92.81 105 THR A O 1
ATOM 825 N N . ILE A 1 106 ? 0.089 0.988 -7.310 1.00 92.88 106 ILE A N 1
ATOM 826 C CA . ILE A 1 106 ? -0.969 1.004 -6.290 1.00 92.88 106 ILE A CA 1
ATOM 827 C C . ILE A 1 106 ? -1.190 -0.409 -5.733 1.00 92.88 106 ILE A C 1
ATOM 829 O O . ILE A 1 106 ? -1.133 -0.600 -4.522 1.00 92.88 106 ILE A O 1
ATOM 833 N N . ASP A 1 107 ? -1.296 -1.429 -6.591 1.00 92.00 107 ASP A N 1
ATOM 834 C CA . ASP A 1 107 ? -1.466 -2.825 -6.158 1.00 92.00 107 ASP A CA 1
ATOM 835 C C . ASP A 1 107 ? -0.317 -3.320 -5.264 1.00 92.00 107 ASP A C 1
ATOM 837 O O . ASP A 1 107 ? -0.535 -4.064 -4.303 1.00 92.00 107 ASP A O 1
ATOM 841 N N . ARG A 1 108 ? 0.925 -2.906 -5.549 1.00 93.50 108 ARG A N 1
ATOM 842 C CA . ARG A 1 108 ? 2.088 -3.234 -4.707 1.00 93.50 108 ARG A CA 1
ATOM 843 C C . ARG A 1 108 ? 2.009 -2.567 -3.334 1.00 93.50 108 ARG A C 1
ATOM 845 O O . ARG A 1 108 ? 2.374 -3.209 -2.353 1.00 93.50 108 ARG A O 1
ATOM 852 N N . GLN A 1 109 ? 1.551 -1.317 -3.269 1.00 95.94 109 GLN A N 1
ATOM 853 C CA . GLN A 1 109 ? 1.355 -0.593 -2.007 1.00 95.94 109 GLN A CA 1
ATOM 854 C C . GLN A 1 109 ? 0.228 -1.235 -1.187 1.00 95.94 109 GLN A C 1
ATOM 856 O O . GLN A 1 109 ? 0.433 -1.584 -0.027 1.00 95.94 109 GLN A O 1
ATOM 861 N N . THR A 1 110 ? -0.915 -1.526 -1.818 1.00 95.88 110 THR A N 1
ATOM 862 C CA . THR A 1 110 ? -2.034 -2.267 -1.215 1.00 95.88 110 THR A CA 1
ATOM 863 C C . THR A 1 110 ? -1.584 -3.594 -0.614 1.00 95.88 110 THR A C 1
ATOM 865 O O . THR A 1 110 ? -1.882 -3.883 0.541 1.00 95.88 110 THR A O 1
ATOM 868 N N . ARG A 1 111 ? -0.816 -4.394 -1.364 1.00 94.38 111 ARG A N 1
ATOM 869 C CA . ARG A 1 111 ? -0.301 -5.677 -0.866 1.00 94.38 111 ARG A CA 1
ATOM 870 C C . ARG A 1 111 ? 0.623 -5.520 0.342 1.00 94.38 111 ARG A C 1
ATOM 872 O O . ARG A 1 111 ? 0.566 -6.364 1.229 1.00 94.38 111 ARG A O 1
ATOM 879 N N . ARG A 1 112 ? 1.471 -4.485 0.389 1.00 96.00 112 ARG A N 1
ATOM 880 C CA . ARG A 1 112 ? 2.327 -4.222 1.561 1.00 96.00 112 ARG A CA 1
ATOM 881 C C . ARG A 1 112 ? 1.500 -3.856 2.789 1.00 96.00 112 ARG A C 1
ATOM 883 O O . ARG A 1 112 ? 1.712 -4.440 3.844 1.00 96.00 112 ARG A O 1
ATOM 890 N N . MET A 1 113 ? 0.509 -2.982 2.637 1.00 97.88 113 MET A N 1
ATOM 891 C CA . MET A 1 113 ? -0.377 -2.614 3.746 1.00 97.88 113 MET A CA 1
ATOM 892 C C . MET A 1 113 ? -1.229 -3.797 4.235 1.00 97.88 113 MET A C 1
ATOM 894 O O . MET A 1 113 ? -1.402 -3.962 5.438 1.00 97.88 113 MET A O 1
ATOM 898 N N . PHE A 1 114 ? -1.686 -4.680 3.339 1.00 96.56 114 PHE A N 1
ATOM 899 C CA . PHE A 1 114 ? -2.360 -5.921 3.744 1.00 96.56 114 PHE A CA 1
ATOM 900 C C . PHE A 1 114 ? -1.452 -6.888 4.502 1.00 96.56 114 PHE A C 1
ATOM 902 O O . PHE A 1 114 ? -1.929 -7.532 5.427 1.00 96.56 114 PHE A O 1
ATOM 909 N N . ARG A 1 115 ? -0.163 -6.984 4.154 1.00 95.56 115 ARG A N 1
ATOM 910 C CA . ARG A 1 115 ? 0.794 -7.802 4.917 1.00 95.56 115 ARG A CA 1
ATOM 911 C C . ARG A 1 115 ? 1.036 -7.248 6.314 1.00 95.56 115 ARG A C 1
ATOM 913 O O . ARG A 1 115 ? 1.085 -8.033 7.250 1.00 95.56 115 ARG A O 1
ATOM 920 N N . LEU A 1 116 ? 1.142 -5.925 6.459 1.00 97.31 116 LEU A N 1
ATOM 921 C CA . LEU A 1 116 ? 1.212 -5.302 7.781 1.00 97.31 116 LEU A CA 1
ATOM 922 C C . LEU A 1 116 ? -0.057 -5.600 8.588 1.00 97.31 116 LEU A C 1
ATOM 924 O O . LEU A 1 116 ? 0.043 -6.015 9.731 1.00 97.31 116 LEU A O 1
ATOM 928 N N . SER A 1 117 ? -1.240 -5.427 7.998 1.00 97.56 117 SER A N 1
ATOM 929 C CA . SER A 1 117 ? -2.507 -5.681 8.693 1.00 97.56 117 SER A CA 1
ATOM 930 C C . SER A 1 117 ? -2.683 -7.152 9.096 1.00 97.56 117 SER A C 1
ATOM 932 O O . SER A 1 117 ? -3.072 -7.434 10.223 1.00 97.56 117 SER A O 1
ATOM 934 N N . GLU A 1 118 ? -2.328 -8.098 8.222 1.00 96.06 118 GLU A N 1
ATOM 935 C CA . GLU A 1 118 ? -2.302 -9.527 8.566 1.00 96.06 118 GLU A CA 1
ATOM 936 C C . GLU A 1 118 ? -1.290 -9.809 9.686 1.00 96.06 118 GLU A C 1
ATOM 938 O O . GLU A 1 118 ? -1.610 -10.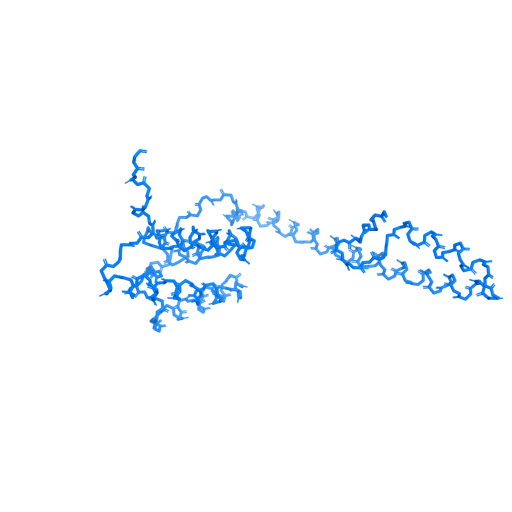525 10.629 1.00 96.06 118 GLU A O 1
ATOM 943 N N . TRP A 1 119 ? -0.095 -9.209 9.633 1.00 96.44 119 TRP A N 1
ATOM 944 C CA . TRP A 1 119 ? 0.905 -9.347 10.695 1.00 96.44 119 TRP A CA 1
ATOM 945 C C . TRP A 1 119 ? 0.393 -8.797 12.031 1.00 96.44 119 TRP A C 1
ATOM 947 O O . TRP A 1 119 ? 0.547 -9.463 13.050 1.00 96.44 119 TRP A O 1
ATOM 957 N N . LEU A 1 120 ? -0.267 -7.635 12.041 1.00 96.94 120 LEU A N 1
ATOM 958 C CA . LEU A 1 120 ? -0.899 -7.088 13.247 1.00 96.94 120 LEU A CA 1
ATOM 959 C C . LEU A 1 120 ? -1.921 -8.078 13.814 1.00 96.94 120 LEU A C 1
ATOM 961 O O . LEU A 1 120 ? -1.891 -8.367 15.009 1.00 96.94 120 LEU A O 1
ATOM 965 N N . GLN A 1 121 ? -2.746 -8.669 12.948 1.00 93.31 121 GLN A N 1
ATOM 966 C CA . GLN A 1 121 ? -3.752 -9.646 13.348 1.00 93.31 121 GLN A CA 1
ATOM 967 C C . GLN A 1 121 ? -3.134 -10.918 13.941 1.00 93.31 121 GLN A C 1
ATOM 969 O O . GLN A 1 121 ? -3.630 -11.422 14.944 1.00 93.31 121 GLN A O 1
ATOM 974 N N . THR A 1 122 ? -2.045 -11.438 13.365 1.00 91.69 122 THR A N 1
ATOM 975 C CA . THR A 1 122 ? -1.370 -12.640 13.890 1.00 91.69 122 THR A CA 1
ATOM 976 C C . THR A 1 122 ? -0.592 -12.393 15.182 1.00 91.69 122 THR A C 1
ATOM 978 O O . THR A 1 122 ? -0.220 -13.356 15.845 1.00 91.69 122 THR A O 1
ATOM 981 N N . HIS A 1 123 ? -0.330 -11.129 15.525 1.00 93.06 123 HIS A N 1
ATOM 982 C CA . HIS A 1 123 ? 0.367 -10.713 16.747 1.00 93.06 123 HIS A CA 1
ATOM 983 C C . HIS A 1 123 ? -0.585 -10.086 17.781 1.00 93.06 123 HIS A C 1
ATOM 985 O O . HIS A 1 123 ? -0.134 -9.369 18.675 1.00 93.06 123 HIS A O 1
ATOM 991 N N . ASP A 1 124 ? -1.897 -10.323 17.646 1.00 94.25 124 ASP A N 1
ATOM 992 C CA . ASP A 1 124 ? -2.946 -9.805 18.536 1.00 94.25 124 ASP A CA 1
ATOM 993 C C . ASP A 1 124 ? -2.889 -8.273 18.726 1.00 94.25 124 ASP A C 1
ATOM 995 O O . ASP A 1 124 ? -3.226 -7.724 19.782 1.00 94.25 124 ASP A O 1
ATOM 999 N N . ARG A 1 125 ? -2.442 -7.552 17.692 1.00 96.31 125 ARG A N 1
ATOM 1000 C CA . ARG A 1 125 ? -2.382 -6.088 17.670 1.00 96.31 125 ARG A CA 1
ATOM 1001 C C . ARG A 1 125 ? -3.680 -5.509 17.106 1.00 96.31 125 ARG A C 1
ATOM 1003 O O . ARG A 1 125 ? -4.466 -6.172 16.437 1.00 96.31 125 ARG A O 1
ATOM 1010 N N . GLN A 1 126 ? -3.916 -4.234 17.405 1.00 96.56 126 GLN A N 1
ATOM 1011 C CA . GLN A 1 126 ? -5.071 -3.499 16.886 1.00 96.56 126 GLN A CA 1
ATOM 1012 C C . GLN A 1 126 ? -4.852 -3.100 15.411 1.00 96.56 126 GLN A C 1
ATOM 1014 O O . GLN A 1 126 ? -3.700 -2.858 15.034 1.00 96.56 126 GLN A O 1
ATOM 1019 N N . PRO A 1 127 ? -5.924 -2.946 14.608 1.00 96.75 127 PRO A N 1
ATOM 1020 C CA . PRO A 1 127 ? -5.838 -2.582 13.189 1.00 96.75 127 PRO A CA 1
ATOM 1021 C C . PRO A 1 127 ? -5.141 -1.236 12.938 1.00 96.75 127 PRO A C 1
ATOM 1023 O O . PRO A 1 127 ? -4.986 -0.407 13.837 1.00 96.75 127 PRO A O 1
ATOM 1026 N N . ILE A 1 128 ? -4.744 -0.995 11.687 1.00 97.19 128 ILE A N 1
ATOM 1027 C CA . ILE A 1 128 ? -4.178 0.282 11.221 1.00 97.19 128 ILE A CA 1
ATOM 1028 C C . ILE A 1 128 ? -5.233 1.397 11.296 1.00 97.19 128 ILE A C 1
ATOM 1030 O O . ILE A 1 128 ? -4.936 2.528 11.700 1.00 97.19 128 ILE A O 1
ATOM 1034 N N . ALA A 1 129 ? -6.468 1.085 10.899 1.00 92.50 129 ALA A N 1
ATOM 1035 C CA . ALA A 1 129 ? -7.593 2.004 10.867 1.00 92.50 129 ALA A CA 1
ATOM 1036 C C . ALA A 1 129 ? -7.833 2.631 12.250 1.00 92.50 129 ALA A C 1
ATOM 1038 O O . ALA A 1 129 ? -7.932 1.947 13.266 1.00 92.50 129 ALA A O 1
ATOM 1039 N N . GLY A 1 130 ? -7.898 3.965 12.295 1.00 88.00 130 GLY A N 1
ATOM 1040 C CA . GLY A 1 130 ? -8.052 4.718 13.547 1.00 88.00 130 GLY A CA 1
ATOM 1041 C C . GLY A 1 130 ? -6.772 4.856 14.383 1.00 88.00 130 GLY A C 1
ATOM 1042 O O . GLY A 1 130 ? -6.781 5.569 15.384 1.00 88.00 130 GLY A O 1
ATOM 1043 N N . ARG A 1 131 ? -5.657 4.237 13.969 1.00 94.25 131 ARG A N 1
ATOM 1044 C CA . ARG A 1 131 ? -4.365 4.289 14.674 1.00 94.25 131 ARG A CA 1
ATOM 1045 C C . ARG A 1 131 ? -3.229 4.923 13.867 1.00 94.25 131 ARG A C 1
ATOM 1047 O O . ARG A 1 131 ? -2.129 5.038 14.406 1.00 94.25 131 ARG A O 1
ATOM 1054 N N . LEU A 1 132 ? -3.476 5.397 12.641 1.00 92.12 132 LEU A N 1
ATOM 1055 C CA . LEU A 1 132 ? -2.452 5.961 11.738 1.00 92.12 132 LEU A CA 1
ATOM 1056 C C . LEU A 1 132 ? -1.609 7.100 12.336 1.00 92.12 132 LEU A C 1
ATOM 1058 O O . LEU A 1 132 ? -0.437 7.224 11.997 1.00 92.12 132 LEU A O 1
ATOM 1062 N N . SER A 1 133 ? -2.172 7.888 13.254 1.00 86.69 133 SER A N 1
ATOM 1063 C CA . SER A 1 133 ? -1.467 8.985 13.940 1.00 86.69 133 SER A CA 1
ATOM 1064 C C . SER A 1 133 ? -0.978 8.620 15.347 1.00 86.69 133 SER A C 1
ATOM 1066 O O . SER A 1 133 ? -0.534 9.491 16.094 1.00 86.69 133 SER A O 1
ATOM 1068 N N . THR A 1 134 ? -1.108 7.357 15.760 1.00 91.12 134 THR A N 1
ATOM 1069 C CA . THR A 1 134 ? -0.814 6.939 17.136 1.00 91.12 134 THR A CA 1
ATOM 1070 C C . THR A 1 134 ? 0.633 6.467 17.288 1.00 91.12 134 THR A C 1
ATOM 1072 O O . THR A 1 134 ? 1.132 5.737 16.428 1.00 91.12 134 THR A O 1
ATOM 1075 N N . PRO A 1 135 ? 1.302 6.779 18.416 1.00 90.69 135 PRO A N 1
ATOM 1076 C CA . PRO A 1 135 ? 2.627 6.231 18.711 1.00 90.69 135 PRO A CA 1
ATOM 1077 C C . PRO A 1 135 ? 2.646 4.698 18.777 1.00 90.69 135 PRO A C 1
ATOM 1079 O O . PRO A 1 135 ? 3.648 4.081 18.430 1.00 90.69 135 PRO A O 1
ATOM 1082 N N . GLY A 1 136 ? 1.531 4.078 19.182 1.00 92.69 136 GLY A N 1
ATOM 1083 C CA . GLY A 1 136 ? 1.419 2.621 19.260 1.00 92.69 136 GLY A CA 1
ATOM 1084 C C . GLY A 1 136 ? 1.591 1.943 17.900 1.00 92.69 136 GLY A C 1
ATOM 1085 O O . GLY A 1 136 ? 2.336 0.977 17.805 1.00 92.69 136 GLY A O 1
ATOM 1086 N N . LEU A 1 137 ? 0.974 2.478 16.838 1.00 96.25 137 LEU A N 1
ATOM 1087 C CA . LEU A 1 137 ? 1.171 1.927 15.495 1.00 96.25 137 LEU A CA 1
ATOM 1088 C C . LEU A 1 137 ? 2.616 2.118 15.016 1.00 96.25 137 LEU A C 1
ATOM 1090 O O . LEU A 1 137 ? 3.155 1.238 14.358 1.00 96.25 137 LEU A O 1
ATOM 1094 N N . ALA A 1 138 ? 3.262 3.238 15.353 1.00 95.69 138 ALA A N 1
ATOM 1095 C CA . ALA A 1 138 ? 4.657 3.464 14.976 1.00 95.69 138 ALA A CA 1
ATOM 1096 C C . ALA A 1 138 ? 5.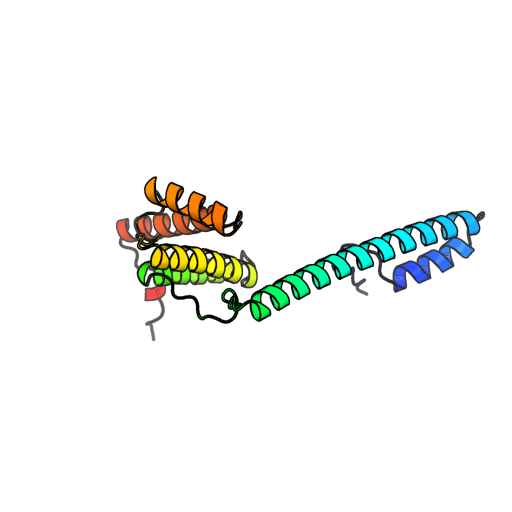591 2.399 15.578 1.00 95.69 138 ALA A C 1
ATOM 1098 O O . ALA A 1 138 ? 6.474 1.901 14.885 1.00 95.69 138 ALA A O 1
ATOM 1099 N N . GLN A 1 139 ? 5.365 2.009 16.837 1.00 96.69 139 GLN A N 1
ATOM 1100 C CA . GLN A 1 139 ? 6.112 0.924 17.472 1.00 96.69 139 GLN A CA 1
ATOM 1101 C C . GLN A 1 139 ? 5.842 -0.427 16.795 1.00 96.69 139 GLN A C 1
ATOM 1103 O O . GLN A 1 139 ? 6.796 -1.126 16.454 1.00 96.69 139 GLN A O 1
ATOM 1108 N N . ASP A 1 140 ? 4.569 -0.755 16.545 1.00 97.56 140 ASP A N 1
ATOM 1109 C CA . ASP A 1 140 ? 4.175 -1.990 15.854 1.00 97.56 140 ASP A CA 1
ATOM 1110 C C . ASP A 1 140 ? 4.830 -2.077 14.453 1.00 97.56 140 ASP A C 1
ATOM 1112 O O . ASP A 1 140 ? 5.303 -3.130 14.027 1.00 97.56 140 ASP A O 1
ATOM 1116 N N . VAL A 1 141 ? 4.917 -0.952 13.734 1.00 97.50 141 VAL A N 1
ATOM 1117 C CA . VAL A 1 141 ? 5.527 -0.873 12.397 1.00 97.50 141 VAL A CA 1
ATOM 1118 C C . VAL A 1 141 ? 7.043 -1.057 12.438 1.00 97.50 141 VAL A C 1
ATOM 1120 O O . VAL A 1 141 ? 7.596 -1.692 11.539 1.00 97.50 141 VAL A O 1
ATOM 1123 N N . GLU A 1 142 ? 7.737 -0.534 13.448 1.00 97.12 142 GLU A N 1
ATOM 1124 C CA . GLU A 1 142 ? 9.178 -0.774 13.591 1.00 97.12 142 GLU A CA 1
ATOM 1125 C C . GLU A 1 142 ? 9.487 -2.247 13.897 1.00 97.12 142 GLU A C 1
ATOM 1127 O O . GLU A 1 142 ? 10.426 -2.800 13.320 1.00 97.12 142 GLU A O 1
ATOM 1132 N N . GLU A 1 143 ? 8.661 -2.907 14.712 1.00 95.69 143 GLU A N 1
ATOM 1133 C CA . GLU A 1 143 ? 8.758 -4.350 14.968 1.00 95.69 143 GLU A CA 1
ATOM 1134 C C . GLU A 1 143 ? 8.522 -5.158 13.678 1.00 95.69 143 GLU A C 1
ATOM 1136 O O . GLU A 1 143 ? 9.385 -5.936 13.260 1.00 95.69 143 GLU A O 1
ATOM 1141 N N . TYR A 1 144 ? 7.437 -4.866 12.953 1.00 94.94 144 TYR A N 1
ATOM 1142 C CA . TYR A 1 144 ? 7.153 -5.464 11.644 1.00 94.94 144 TYR A CA 1
ATOM 1143 C C . TYR A 1 144 ? 8.313 -5.289 10.649 1.00 94.94 144 TYR A C 1
ATOM 1145 O O . TYR A 1 144 ? 8.692 -6.226 9.937 1.00 94.94 144 TYR A O 1
ATOM 1153 N N . LYS A 1 145 ? 8.907 -4.092 10.578 1.00 95.62 145 LYS A N 1
ATOM 1154 C CA . LYS A 1 145 ? 10.043 -3.800 9.688 1.00 95.62 145 LYS A CA 1
ATOM 1155 C C . LYS A 1 145 ? 11.281 -4.603 10.061 1.00 95.62 145 LYS A C 1
ATOM 1157 O O . LYS A 1 145 ? 11.985 -5.061 9.160 1.00 95.62 145 LYS A O 1
ATOM 1162 N N . HIS A 1 146 ? 11.553 -4.754 11.354 1.00 91.56 146 HIS A N 1
ATOM 1163 C CA . HIS A 1 146 ? 12.682 -5.537 11.842 1.00 91.56 146 HIS A CA 1
ATOM 1164 C C . HIS A 1 146 ? 12.547 -7.018 11.452 1.00 91.56 146 HIS A C 1
ATOM 1166 O O . HIS A 1 146 ? 13.516 -7.619 10.992 1.00 91.56 146 HIS A O 1
ATOM 1172 N N . GLU A 1 147 ? 11.346 -7.590 11.553 1.00 89.75 147 GLU A N 1
ATOM 1173 C CA . GLU A 1 147 ? 11.100 -8.996 11.209 1.00 89.75 147 GLU A CA 1
ATOM 1174 C C . GLU A 1 147 ? 11.059 -9.269 9.701 1.00 89.75 147 GLU A C 1
ATOM 1176 O O . GLU A 1 147 ? 11.552 -10.296 9.229 1.00 89.75 147 GLU A O 1
ATOM 1181 N N . THR A 1 148 ? 10.463 -8.363 8.923 1.00 87.44 148 THR A N 1
ATOM 1182 C CA . THR A 1 148 ? 10.165 -8.610 7.501 1.00 87.44 148 THR A CA 1
ATOM 1183 C C . THR A 1 148 ? 11.146 -7.953 6.534 1.00 87.44 148 THR A C 1
ATOM 1185 O O . THR A 1 148 ? 11.230 -8.350 5.367 1.00 87.44 148 THR A O 1
ATOM 1188 N N . GLY A 1 149 ? 11.882 -6.934 6.985 1.00 86.81 149 GLY A N 1
ATOM 1189 C CA . GLY A 1 149 ? 12.730 -6.097 6.139 1.00 86.81 149 GLY A CA 1
ATOM 1190 C C . GLY A 1 149 ? 11.959 -5.150 5.208 1.00 86.81 149 GLY A C 1
ATOM 1191 O O . GLY A 1 149 ? 12.546 -4.631 4.252 1.00 86.81 149 GLY A O 1
ATOM 1192 N N . ASP A 1 150 ? 10.659 -4.919 5.431 1.00 91.06 150 ASP A N 1
ATOM 1193 C CA . ASP A 1 150 ? 9.836 -4.049 4.580 1.00 91.06 150 ASP A CA 1
ATOM 1194 C C . ASP A 1 150 ? 10.094 -2.556 4.841 1.00 91.06 150 ASP A C 1
ATOM 1196 O O . ASP A 1 150 ? 9.354 -1.866 5.534 1.00 91.06 150 ASP A O 1
ATOM 1200 N N . SER A 1 151 ? 11.141 -2.011 4.227 1.00 90.75 151 SER A N 1
ATOM 1201 C CA . SER A 1 151 ? 11.504 -0.597 4.382 1.00 90.75 151 SER A CA 1
ATOM 1202 C C . SER A 1 151 ? 10.526 0.399 3.745 1.00 90.75 151 SER A C 1
ATOM 1204 O O . SER A 1 151 ? 10.640 1.600 3.990 1.00 90.75 151 SER A O 1
ATOM 1206 N N . LYS A 1 152 ? 9.577 -0.056 2.914 1.00 94.94 152 LYS A N 1
ATOM 1207 C CA . LYS A 1 152 ? 8.699 0.830 2.126 1.00 94.94 152 LYS A CA 1
ATOM 1208 C C . LYS A 1 152 ? 7.359 1.106 2.798 1.00 94.94 152 LYS A C 1
ATOM 1210 O O . LYS A 1 152 ? 6.675 2.038 2.379 1.00 94.94 152 LYS A O 1
ATOM 1215 N N . ILE A 1 153 ? 7.009 0.347 3.835 1.00 96.31 153 ILE A N 1
ATOM 1216 C CA . ILE A 1 153 ? 5.706 0.436 4.499 1.00 96.31 153 ILE A CA 1
ATOM 1217 C C . ILE A 1 153 ? 5.400 1.838 5.047 1.00 96.31 153 ILE A C 1
ATOM 1219 O O . ILE A 1 153 ? 4.289 2.325 4.871 1.00 96.31 153 ILE A O 1
ATOM 1223 N N . ASN A 1 154 ? 6.393 2.548 5.596 1.00 95.81 154 ASN A N 1
ATOM 1224 C CA . ASN A 1 154 ? 6.203 3.901 6.136 1.00 95.81 154 ASN A CA 1
ATOM 1225 C C . ASN A 1 154 ? 5.673 4.889 5.087 1.00 95.81 154 ASN A C 1
ATOM 1227 O O . ASN A 1 154 ? 4.773 5.674 5.371 1.00 95.81 154 ASN A O 1
ATOM 1231 N N . ALA A 1 155 ? 6.200 4.837 3.861 1.00 95.50 155 ALA A N 1
ATOM 1232 C CA . ALA A 1 155 ? 5.758 5.734 2.796 1.00 95.50 155 ALA A CA 1
ATOM 1233 C C . ALA A 1 155 ? 4.311 5.443 2.370 1.00 95.50 155 ALA A C 1
ATOM 1235 O O . ALA A 1 155 ? 3.570 6.362 2.026 1.00 95.50 155 ALA A O 1
ATOM 1236 N N . ASP A 1 156 ? 3.910 4.173 2.403 1.00 96.69 156 ASP A N 1
ATOM 1237 C CA . ASP A 1 156 ? 2.549 3.758 2.071 1.00 96.69 156 ASP A CA 1
ATOM 1238 C C . ASP A 1 156 ? 1.566 4.170 3.184 1.00 96.69 156 ASP A C 1
ATOM 1240 O O . ASP A 1 156 ? 0.496 4.696 2.884 1.00 96.69 156 ASP A O 1
ATOM 1244 N N . LEU A 1 157 ? 1.962 4.053 4.459 1.00 97.00 157 LEU A N 1
ATOM 1245 C CA . LEU A 1 157 ? 1.162 4.505 5.605 1.00 97.00 157 LEU A CA 1
ATOM 1246 C C . LEU A 1 157 ? 0.950 6.022 5.628 1.00 97.00 157 LEU A C 1
ATOM 1248 O O . LEU A 1 157 ? -0.140 6.472 5.969 1.00 97.00 157 LEU A O 1
ATOM 1252 N N . VAL A 1 158 ? 1.943 6.817 5.214 1.00 95.38 158 VAL A N 1
ATOM 1253 C CA . VAL A 1 158 ? 1.770 8.274 5.066 1.00 95.38 158 VAL A CA 1
ATOM 1254 C C . VAL A 1 158 ? 0.681 8.589 4.038 1.00 95.38 158 VAL A C 1
ATOM 1256 O O . VAL A 1 158 ? -0.188 9.417 4.302 1.00 95.38 158 VAL A O 1
ATOM 1259 N N . ARG A 1 159 ? 0.679 7.907 2.884 1.00 94.25 159 ARG A N 1
ATOM 1260 C CA . ARG A 1 159 ? -0.368 8.092 1.862 1.00 94.25 159 ARG A CA 1
ATOM 1261 C C . ARG A 1 159 ? -1.741 7.672 2.376 1.00 94.25 159 ARG A C 1
ATOM 1263 O O . ARG A 1 159 ? -2.706 8.409 2.187 1.00 94.25 159 ARG A O 1
ATOM 1270 N N . LEU A 1 160 ? -1.815 6.532 3.064 1.00 95.94 160 LEU A N 1
ATOM 1271 C CA . LEU A 1 160 ? -3.055 6.060 3.678 1.00 95.94 160 LEU A CA 1
ATOM 1272 C C . LEU A 1 160 ? -3.583 7.061 4.720 1.00 95.94 160 LEU A C 1
ATOM 1274 O O . LEU A 1 160 ? -4.781 7.324 4.764 1.00 95.94 160 LEU A O 1
ATOM 1278 N N . GLY A 1 161 ? -2.687 7.670 5.504 1.00 93.38 161 GLY A N 1
ATOM 1279 C CA . GLY A 1 161 ? -3.016 8.700 6.491 1.00 93.38 161 GLY A CA 1
ATOM 1280 C C . GLY A 1 161 ? -3.583 9.970 5.862 1.00 93.38 161 GLY A C 1
ATOM 1281 O O . GLY A 1 161 ? -4.612 10.466 6.315 1.00 93.38 161 GLY A O 1
ATOM 1282 N N . LEU A 1 162 ? -2.976 10.459 4.776 1.00 92.12 162 LEU A N 1
ATOM 1283 C CA . LEU A 1 162 ? -3.500 11.604 4.018 1.00 92.12 162 LEU A CA 1
ATOM 1284 C C . LEU A 1 162 ? -4.900 11.321 3.459 1.00 92.12 162 LEU A C 1
ATOM 1286 O O . LEU A 1 162 ? -5.782 12.178 3.507 1.00 92.12 162 LEU A O 1
ATOM 1290 N N . TYR A 1 163 ? -5.124 10.105 2.963 1.00 92.50 163 TYR A N 1
ATOM 1291 C CA . TYR A 1 163 ? -6.438 9.691 2.487 1.00 92.50 163 TYR A CA 1
ATOM 1292 C C . TYR A 1 163 ? -7.476 9.620 3.613 1.00 92.50 163 TYR A C 1
ATOM 1294 O O . TYR A 1 163 ? -8.592 10.111 3.446 1.00 92.50 163 TYR A O 1
ATOM 1302 N N . GLN A 1 164 ? -7.113 9.076 4.778 1.00 90.75 164 GLN A N 1
ATOM 1303 C CA . GLN A 1 164 ? -8.006 9.056 5.936 1.00 90.75 164 GLN A CA 1
ATOM 1304 C C . GLN A 1 164 ? -8.378 10.481 6.385 1.00 90.75 164 GLN A C 1
ATOM 1306 O O . GLN A 1 164 ? -9.555 10.759 6.605 1.00 90.75 164 GLN A O 1
ATOM 1311 N N . GLN A 1 165 ? -7.412 11.402 6.437 1.00 88.88 165 GLN A N 1
ATOM 1312 C CA . GLN A 1 165 ? -7.666 12.811 6.760 1.00 88.88 165 GLN A CA 1
ATOM 1313 C C . GLN A 1 165 ? -8.619 13.473 5.758 1.00 88.88 165 GLN A C 1
ATOM 1315 O O . GLN A 1 165 ? -9.515 14.217 6.154 1.00 88.88 165 GLN A O 1
ATOM 1320 N N . LEU A 1 166 ? -8.470 13.179 4.462 1.00 87.81 166 LEU A N 1
ATOM 1321 C CA . LEU A 1 166 ? -9.386 13.666 3.429 1.00 87.81 166 LEU A CA 1
ATOM 1322 C C . LEU A 1 166 ? -10.816 13.148 3.653 1.00 87.81 166 LEU A C 1
ATOM 1324 O O . LEU A 1 166 ? -11.772 13.911 3.527 1.00 87.81 166 LEU A O 1
ATOM 1328 N N . LEU A 1 167 ? -10.979 11.869 4.008 1.00 86.06 167 LEU A N 1
ATOM 1329 C CA . LEU A 1 167 ? -12.291 11.298 4.326 1.00 86.06 167 LEU A CA 1
ATOM 1330 C C . LEU A 1 167 ? -12.920 11.950 5.562 1.00 86.06 167 LEU A C 1
ATOM 1332 O O . LEU A 1 167 ? -14.118 12.233 5.562 1.00 86.06 167 LEU A O 1
ATOM 1336 N N . GLU A 1 168 ? -12.130 12.197 6.604 1.00 85.31 168 GLU A N 1
ATOM 1337 C CA . GLU A 1 168 ? -12.582 12.868 7.825 1.00 85.31 168 GLU A CA 1
ATOM 1338 C C . GLU A 1 168 ? -12.998 14.319 7.549 1.00 85.31 168 GLU A C 1
ATOM 1340 O O . GLU A 1 168 ? -14.069 14.743 7.988 1.00 85.31 168 GLU A O 1
ATOM 1345 N N . ALA A 1 169 ? -12.223 15.049 6.743 1.00 83.88 169 ALA A N 1
ATOM 1346 C CA . ALA A 1 169 ? -12.568 16.398 6.302 1.00 83.88 169 ALA A CA 1
ATOM 1347 C C . ALA A 1 169 ? -13.860 16.417 5.467 1.00 83.88 169 ALA A C 1
ATOM 1349 O O . ALA A 1 169 ? -14.748 17.227 5.727 1.00 83.88 169 ALA A O 1
ATOM 1350 N N . ASN A 1 170 ? -14.016 15.490 4.516 1.00 85.44 170 ASN A N 1
ATOM 1351 C CA . ASN A 1 170 ? -15.239 15.373 3.716 1.00 85.44 170 ASN A CA 1
ATOM 1352 C C . ASN A 1 170 ? -16.466 15.096 4.594 1.00 85.44 170 ASN A C 1
ATOM 1354 O O . ASN A 1 170 ? -17.502 15.733 4.412 1.00 85.44 170 ASN A O 1
ATOM 1358 N N 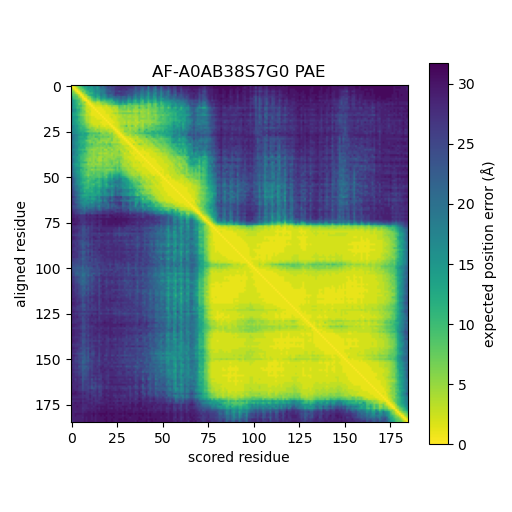. ARG A 1 171 ? -16.337 14.212 5.592 1.00 84.19 171 ARG A N 1
ATOM 1359 C CA . ARG A 1 171 ? -17.405 13.946 6.569 1.00 84.19 171 ARG A CA 1
ATOM 1360 C C . ARG A 1 171 ? -17.760 15.185 7.388 1.00 84.19 171 ARG A C 1
ATOM 1362 O O . ARG A 1 171 ? -18.944 15.459 7.561 1.00 84.19 171 ARG A O 1
ATOM 1369 N N . ALA A 1 172 ? -16.768 15.949 7.848 1.00 81.12 172 ALA A N 1
ATOM 1370 C CA . ALA A 1 172 ? -16.994 17.201 8.576 1.00 81.12 172 ALA A CA 1
ATOM 1371 C C . ALA A 1 172 ? -17.727 18.256 7.724 1.00 81.12 172 ALA A C 1
ATOM 1373 O O . ALA A 1 172 ? -18.462 19.082 8.258 1.00 81.12 172 ALA A O 1
ATOM 1374 N N . LEU A 1 173 ? -17.563 18.196 6.400 1.00 85.19 173 LEU A N 1
ATOM 1375 C CA . LEU A 1 173 ? -18.240 19.056 5.428 1.00 85.19 173 LEU A CA 1
ATOM 1376 C C . LEU A 1 173 ? -19.582 18.486 4.924 1.00 85.19 173 LEU A C 1
ATOM 1378 O O . LEU A 1 173 ? -20.211 19.094 4.061 1.00 85.19 173 LEU A O 1
ATOM 1382 N N . GLY A 1 174 ? -20.031 17.331 5.429 1.00 80.88 174 GLY A N 1
ATOM 1383 C CA . GLY A 1 174 ? -21.275 16.681 4.997 1.00 80.88 174 GLY A CA 1
ATOM 1384 C C . GLY A 1 174 ? -21.222 16.070 3.591 1.00 80.88 174 GLY A C 1
ATOM 1385 O O . GLY A 1 174 ? -22.265 15.759 3.017 1.00 80.88 174 GLY A O 1
ATOM 1386 N N . LEU A 1 175 ? -20.026 15.894 3.023 1.00 74.81 175 LEU A N 1
ATOM 1387 C CA . LEU A 1 175 ? -19.830 15.287 1.711 1.00 74.81 175 LEU A CA 1
ATOM 1388 C C . LEU A 1 175 ? -19.751 13.759 1.844 1.00 74.81 175 LEU A C 1
ATOM 1390 O O . LEU A 1 175 ? -18.979 13.251 2.667 1.00 74.81 175 LEU A O 1
ATOM 1394 N N . PRO A 1 176 ? -20.524 13.001 1.050 1.00 62.00 176 PRO A N 1
ATOM 1395 C CA . PRO A 1 176 ? -20.523 11.554 1.154 1.00 62.00 176 PRO A CA 1
ATOM 1396 C C . PRO A 1 176 ? -19.224 10.963 0.572 1.00 62.00 176 PRO A C 1
ATOM 1398 O O . PRO A 1 176 ? -18.620 11.543 -0.337 1.00 62.00 176 PRO A O 1
ATOM 1401 N N . PRO A 1 177 ? -18.764 9.805 1.077 1.00 58.72 177 PRO A N 1
ATOM 1402 C CA . PRO A 1 177 ? -17.592 9.130 0.536 1.00 58.72 177 PRO A CA 1
ATOM 1403 C C . PRO A 1 177 ? -17.818 8.686 -0.925 1.00 58.72 177 PRO A C 1
ATOM 1405 O O . PRO A 1 177 ? -18.961 8.445 -1.335 1.00 58.72 177 PRO A O 1
ATOM 1408 N N . PRO A 1 178 ? -16.733 8.542 -1.710 1.00 56.78 178 PRO A N 1
ATOM 1409 C CA . PRO A 1 178 ? -16.790 8.342 -3.162 1.00 56.78 178 PRO A CA 1
ATOM 1410 C C . PRO A 1 178 ? -17.536 7.078 -3.630 1.00 56.78 178 PRO A C 1
ATOM 1412 O O . PRO A 1 178 ? -17.930 7.012 -4.789 1.00 56.78 178 PRO A O 1
ATOM 1415 N N . GLU A 1 179 ? -17.802 6.103 -2.755 1.00 54.44 179 GLU A N 1
ATOM 1416 C CA . GLU A 1 179 ? -18.588 4.903 -3.095 1.00 54.44 179 GLU A CA 1
ATOM 1417 C C . GLU A 1 179 ? -20.089 5.187 -3.305 1.00 54.44 179 GLU A C 1
ATOM 1419 O O . GLU A 1 179 ? -20.774 4.429 -3.988 1.00 54.44 179 GLU A O 1
ATOM 1424 N N . SER A 1 180 ? -20.599 6.320 -2.810 1.00 45.50 180 SER A N 1
ATOM 1425 C CA . SER A 1 180 ? -22.016 6.707 -2.945 1.00 45.50 180 SER A CA 1
ATOM 1426 C C . SER A 1 180 ? -22.434 7.176 -4.350 1.00 45.50 180 SER A C 1
ATOM 1428 O O . SER A 1 180 ? -23.608 7.458 -4.579 1.00 45.50 180 SER A O 1
ATOM 1430 N N . LEU A 1 181 ? -21.505 7.257 -5.310 1.00 44.19 181 LEU A N 1
ATOM 1431 C CA . LEU A 1 181 ? -21.769 7.742 -6.674 1.00 44.19 181 LEU A CA 1
ATOM 1432 C C . LEU A 1 181 ? -22.1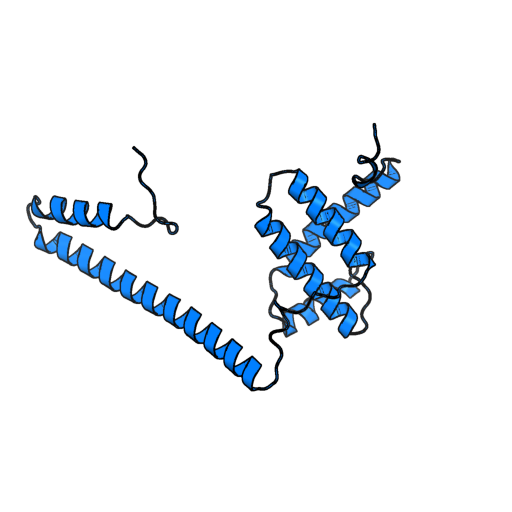30 6.636 -7.685 1.00 44.19 181 LEU A C 1
ATOM 1434 O O . LEU A 1 181 ? -22.254 6.929 -8.871 1.00 44.19 181 LEU A O 1
ATOM 1438 N N . THR A 1 182 ? -22.328 5.386 -7.247 1.00 40.38 182 THR A N 1
ATOM 1439 C CA . THR A 1 182 ? -22.684 4.253 -8.135 1.00 40.38 182 THR A CA 1
ATOM 1440 C C . THR A 1 182 ? -24.149 3.809 -8.075 1.00 40.38 182 THR A C 1
ATOM 1442 O O . THR A 1 182 ? -24.495 2.771 -8.626 1.00 40.38 182 THR A O 1
ATOM 1445 N N . GLU A 1 183 ? -25.040 4.630 -7.516 1.00 38.69 183 GLU A N 1
ATOM 1446 C CA . GLU A 1 183 ? -26.489 4.472 -7.695 1.00 38.69 183 GLU A CA 1
ATOM 1447 C C . GLU A 1 183 ? -27.099 5.745 -8.285 1.00 38.69 183 GLU A C 1
ATOM 1449 O O . GLU A 1 183 ? -27.661 6.575 -7.572 1.00 38.69 183 GLU A O 1
ATOM 1454 N N . LYS A 1 184 ? -27.006 5.912 -9.608 1.00 37.12 184 LYS A N 1
ATOM 1455 C CA . LYS A 1 184 ? -27.976 6.714 -10.363 1.00 37.12 184 LYS A CA 1
ATOM 1456 C C . LYS A 1 184 ? -28.194 6.140 -11.762 1.00 37.12 184 LYS A C 1
ATOM 1458 O O . LYS A 1 184 ? -27.310 6.266 -12.602 1.00 37.12 184 LYS A O 1
ATOM 1463 N N . GLY A 1 185 ? -29.420 5.653 -11.974 1.00 38.03 185 GLY A N 1
ATOM 1464 C CA . GLY A 1 185 ? -30.164 5.726 -13.240 1.00 38.03 185 GLY A CA 1
ATOM 1465 C C . GLY A 1 185 ? -29.935 4.597 -14.219 1.00 38.03 185 GLY A C 1
ATOM 1466 O O . GLY A 1 185 ? -29.047 4.771 -15.077 1.00 38.03 185 GLY A O 1
#

Foldseek 3Di:
DDDDQDPVNDHDPVVLVVQLVVLVPDPCSPVSVVVSVVVVVVVVVVVCVVVVVVVVVVVVVVVCVVVVNDPCLPPDPQDFDPLLLVLLVLLLVVVVVVVPDDNVVSVVLSSLLSVLRSVCVVVVHDGCPPCLPPPVVVVSVVVVCVVPVPPCNVVSSVSSVVSVVVCVVCVVVVHDRPVVPPDDD

Mean predicted aligned error: 15.67 Å

Nearest PDB structures (foldseek):
  3zqg-assembly1_A  TM=2.745E-01  e=8.822E+00  Escherichia coli

Sequence (185 aa):
MSARLSDAGRPSIADRIRRELENAQLENPDVENHQLEAELDEEVDTYAKDRGRRIKAALKKLREVGAGNTLAADVRRLAPHAEDAILIRMWAAAEKATDRIDPKTIDRQTRRMFRLSEWLQTHDRQPIAGRLSTPGLAQDVEEYKHETGDSKINADLVRLGLYQQLLEANRALGLPPPESLTEKG

Secondary structure (DSSP, 8-state):
------TTSPPPHHHHHHHHHHHTTSS-HHHHHHHHHHHHHHHHHHHHHHHHHHHHHHHHHHHHHHTT---HHHHS-----HHHHHHHHHHHHHHHHT-SS-HHHHHHHHHHHHHHHHHHHHTTPPPSTTTTT-HHHHHHHHHHHHHH--TTHHHHHHHHHHHHHHHHHHHHTTPPPGGGGG---